Protein AF-0000000068348896 (afdb_homodimer)

Secondary structure (DSSP, 8-state):
-HHHHHHHHHHHHHHHHHHHHHHHS--BTTB-TTTHHHHTS-HHHHHHHHHHHHHHHHHHHHHHHHHHHHHH-TTGGG-HHHHHHHHHHHHHHHHHHHHHHHHHIIIII--HHHHHHHHHHHHHHHHHHHHHHHHHHHHHH-------/-HHHHHHHHHHHHHHHHHHHHHHHS--BTTB-TTTHHHHTS-HHHHHHHHHHHHHHHHHHHHHHHHHHHHHH-TTGGG-HHHHHHHHHHHHHHHHHHHHHHHHHIIIII--HHHHHHHHHHHHHHHHHHHHHHHHHHHHHH-------

pLDDT: mean 81.21, std 15.02, range [38.84, 96.81]

Solvent-accessible surface area (backbone atoms only — not comparable to full-atom values): 14990 Å² total; per-residue (Å²): 114,68,62,61,52,54,48,37,50,54,43,40,52,51,12,48,51,28,32,53,50,16,66,72,39,50,31,35,89,60,30,26,66,86,53,48,28,39,67,71,72,52,33,68,58,39,50,50,30,50,50,27,39,51,50,12,47,51,31,41,49,51,42,50,52,50,50,54,50,34,72,74,32,78,70,69,58,68,38,70,67,56,52,51,52,43,50,51,35,42,51,50,12,39,49,30,30,48,53,20,54,51,53,45,37,64,73,68,66,53,32,54,18,55,49,37,26,51,54,11,45,51,36,34,46,47,37,48,51,50,51,55,56,52,52,51,52,57,63,60,63,68,63,78,76,75,79,129,114,69,64,59,52,53,49,38,51,54,42,40,52,51,13,47,50,30,32,54,50,15,68,72,37,50,32,34,89,60,30,28,66,85,52,50,30,38,69,70,71,52,33,67,59,38,49,49,29,50,50,27,39,51,50,12,47,52,32,40,49,52,42,49,52,51,52,55,48,36,73,74,32,80,71,70,57,69,37,67,66,54,52,51,51,43,48,51,35,41,50,50,13,37,50,29,31,48,53,19,52,51,52,44,36,65,75,67,66,54,31,56,17,55,49,37,27,52,53,12,43,51,37,35,46,47,36,48,51,51,52,56,55,52,51,51,53,55,61,59,62,66,62,78,76,76,77,130

Radius of gyration: 21.37 Å; Cα contacts (8 Å, |Δi|>4): 340; chains: 2; bounding box: 44×76×52 Å

Structure (mmCIF, N/CA/C/O backbone):
data_AF-0000000068348896-model_v1
#
loop_
_entity.id
_entity.type
_entity.pdbx_description
1 polymer 'Neutral sphingomyelinase'
#
loop_
_atom_site.group_PDB
_atom_site.id
_atom_site.type_symbol
_atom_site.label_atom_id
_atom_site.label_alt_id
_atom_site.label_comp_id
_atom_site.label_asym_id
_atom_site.label_entity_id
_atom_site.label_seq_id
_atom_site.pdbx_PDB_ins_code
_atom_site.Cartn_x
_atom_site.Cartn_y
_atom_site.Cartn_z
_atom_site.occupancy
_atom_site.B_iso_or_equiv
_atom_site.auth_seq_id
_atom_site.auth_comp_id
_atom_site.auth_asym_id
_atom_site.auth_atom_id
_atom_site.pdbx_PDB_model_num
ATOM 1 N N . MET A 1 1 ? -5.41 20.531 8.211 1 52.84 1 MET A N 1
ATOM 2 C CA . MET A 1 1 ? -6.199 19.422 8.75 1 52.84 1 MET A CA 1
ATOM 3 C C . MET A 1 1 ? -7.23 18.938 7.73 1 52.84 1 MET A C 1
ATOM 5 O O . MET A 1 1 ? -7.371 17.734 7.504 1 52.84 1 MET A O 1
ATOM 9 N N . ILE A 1 2 ? -7.746 19.797 6.98 1 55.12 2 ILE A N 1
ATOM 10 C CA . ILE A 1 2 ? -8.773 19.484 5.992 1 55.12 2 ILE A CA 1
ATOM 11 C C . ILE A 1 2 ? -8.156 18.719 4.828 1 55.12 2 ILE A C 1
ATOM 13 O O . ILE A 1 2 ? -8.766 17.781 4.293 1 55.12 2 ILE A O 1
ATOM 17 N N . GLU A 1 3 ? -6.809 18.969 4.684 1 63.16 3 GLU A N 1
ATOM 18 C CA . GLU A 1 3 ? -6.172 18.375 3.512 1 63.16 3 GLU A CA 1
ATOM 19 C C . GLU A 1 3 ? -5.879 16.891 3.73 1 63.16 3 GLU A C 1
ATOM 21 O O . GLU A 1 3 ? -6.051 16.078 2.818 1 63.16 3 GLU A O 1
ATOM 26 N N . VAL A 1 4 ? -5.711 16.562 4.949 1 66.12 4 VAL A N 1
ATOM 27 C CA . VAL A 1 4 ? -5.402 15.172 5.254 1 66.12 4 VAL A CA 1
ATOM 28 C C . VAL A 1 4 ? -6.68 14.336 5.191 1 66.12 4 VAL A C 1
ATOM 30 O O . VAL A 1 4 ? -6.656 13.188 4.746 1 66.12 4 VAL A O 1
ATOM 33 N N . ARG A 1 5 ? -7.77 15.016 5.453 1 69.69 5 ARG A N 1
ATOM 34 C CA . ARG A 1 5 ? -9.047 14.312 5.422 1 69.69 5 ARG A CA 1
ATOM 35 C C . ARG A 1 5 ? -9.484 14.047 3.984 1 69.69 5 ARG A C 1
ATOM 37 O O . ARG A 1 5 ? -9.977 12.961 3.672 1 69.69 5 ARG A O 1
ATOM 44 N N . ARG A 1 6 ? -9.273 15 3.221 1 77.69 6 ARG A N 1
ATOM 45 C CA . ARG A 1 6 ? -9.633 14.844 1.814 1 77.69 6 ARG A CA 1
ATOM 46 C C . ARG A 1 6 ? -8.766 13.789 1.145 1 77.69 6 ARG A C 1
ATOM 48 O O . ARG A 1 6 ? -9.258 12.984 0.35 1 77.69 6 ARG A O 1
ATOM 55 N N . LEU A 1 7 ? -7.559 13.789 1.544 1 77.31 7 LEU A N 1
ATOM 56 C CA . LEU A 1 7 ? -6.633 12.797 1.003 1 77.31 7 LEU A CA 1
ATOM 57 C C . LEU A 1 7 ? -7.016 11.391 1.456 1 77.31 7 LEU A C 1
ATOM 59 O O . LEU A 1 7 ? -6.977 10.445 0.664 1 77.31 7 LEU A O 1
ATOM 63 N N . GLY A 1 8 ? -7.441 11.328 2.668 1 83.62 8 GLY A N 1
ATOM 64 C CA . GLY A 1 8 ? -7.863 10.039 3.195 1 83.62 8 GLY A CA 1
ATOM 65 C C . GLY A 1 8 ? -9.078 9.469 2.49 1 83.62 8 GLY A C 1
ATOM 66 O O . GLY A 1 8 ? -9.156 8.266 2.238 1 83.62 8 GLY A O 1
ATOM 67 N N . THR A 1 9 ? -9.906 10.375 2.121 1 86.44 9 THR A N 1
ATOM 68 C CA . THR A 1 9 ? -11.133 9.945 1.453 1 86.44 9 THR A CA 1
ATOM 69 C C . THR A 1 9 ? -10.836 9.453 0.039 1 86.44 9 THR A C 1
ATOM 71 O O . THR A 1 9 ? -11.383 8.445 -0.403 1 86.44 9 THR A O 1
ATOM 74 N N . VAL A 1 10 ? -9.984 10.117 -0.631 1 87 10 VAL A N 1
ATOM 75 C CA . VAL A 1 10 ? -9.609 9.727 -1.986 1 87 10 VAL A CA 1
ATOM 76 C C . VAL A 1 10 ? -8.891 8.383 -1.956 1 87 10 VAL A C 1
ATOM 78 O O . VAL A 1 10 ? -9.18 7.496 -2.76 1 87 10 VAL A O 1
ATOM 81 N N . LEU A 1 11 ? -7.988 8.234 -1.022 1 89.62 11 LEU A N 1
ATOM 82 C CA . LEU A 1 11 ? -7.23 6.996 -0.899 1 89.62 11 LEU A CA 1
ATOM 83 C C . LEU A 1 11 ? -8.148 5.832 -0.547 1 89.62 11 LEU A C 1
ATOM 85 O O . LEU A 1 11 ? -7.957 4.715 -1.031 1 89.62 11 LEU A O 1
ATOM 89 N N . LEU A 1 12 ? -9.117 6.152 0.251 1 92.56 12 LEU A N 1
ATOM 90 C CA . LEU A 1 12 ? -10.078 5.121 0.625 1 92.56 12 LEU A CA 1
ATOM 91 C C . LEU A 1 12 ? -10.891 4.68 -0.583 1 92.56 12 LEU A C 1
ATOM 93 O O . LEU A 1 12 ? -11.141 3.484 -0.769 1 92.56 12 LEU A O 1
ATOM 97 N N . GLY A 1 13 ? -11.328 5.648 -1.335 1 93.19 13 GLY A N 1
ATOM 98 C CA . GLY A 1 13 ? -12.039 5.312 -2.557 1 93.19 13 GLY A CA 1
ATOM 99 C C . GLY A 1 13 ? -11.234 4.445 -3.502 1 93.19 13 GLY A C 1
ATOM 100 O O . GLY A 1 13 ? -11.766 3.498 -4.09 1 93.19 13 GLY A O 1
ATOM 101 N N . ILE A 1 14 ? -9.961 4.719 -3.645 1 91.88 14 ILE A N 1
ATOM 102 C CA . ILE A 1 14 ? -9.062 3.938 -4.496 1 91.88 14 ILE A CA 1
ATOM 103 C C . ILE A 1 14 ? -8.906 2.531 -3.92 1 91.88 14 ILE A C 1
ATOM 105 O O . ILE A 1 14 ? -8.922 1.546 -4.66 1 91.88 14 ILE A O 1
ATOM 109 N N . ALA A 1 15 ? -8.773 2.434 -2.623 1 94.31 15 ALA A N 1
ATOM 110 C CA . ALA A 1 15 ? -8.648 1.137 -1.965 1 94.31 15 ALA A CA 1
ATOM 111 C C . ALA A 1 15 ? -9.859 0.254 -2.254 1 94.31 15 ALA A C 1
ATOM 113 O O . ALA A 1 15 ? -9.711 -0.904 -2.65 1 94.31 15 ALA A O 1
ATOM 114 N N . ILE A 1 16 ? -11.031 0.84 -2.076 1 95.19 16 ILE A N 1
ATOM 115 C CA . ILE A 1 16 ? -12.266 0.103 -2.309 1 95.19 16 ILE A CA 1
ATOM 116 C C . ILE A 1 16 ? -12.352 -0.318 -3.773 1 95.19 16 ILE A C 1
ATOM 118 O O . ILE A 1 16 ? -12.734 -1.45 -4.082 1 95.19 16 ILE A O 1
ATOM 122 N N . GLY A 1 17 ? -12.016 0.597 -4.625 1 94.31 17 GLY A N 1
ATOM 123 C CA . GLY A 1 17 ? -12.031 0.288 -6.047 1 94.31 17 GLY A CA 1
ATOM 124 C C . GLY A 1 17 ? -11.117 -0.858 -6.418 1 94.31 17 GLY A C 1
ATOM 125 O O . GLY A 1 17 ? -11.5 -1.75 -7.18 1 94.31 17 GLY A O 1
ATOM 126 N N . PHE A 1 18 ? -9.945 -0.895 -5.926 1 94.69 18 PHE A N 1
ATOM 127 C CA . PHE A 1 18 ? -8.969 -1.937 -6.23 1 94.69 18 PHE A CA 1
ATOM 128 C C . PHE A 1 18 ? -9.43 -3.283 -5.688 1 94.69 18 PHE A C 1
ATOM 130 O O . PHE A 1 18 ? -9.383 -4.293 -6.395 1 94.69 18 PHE A O 1
ATOM 137 N N . VAL A 1 19 ? -9.922 -3.318 -4.457 1 94.62 19 VAL A N 1
ATOM 138 C CA . VAL A 1 19 ? -10.328 -4.578 -3.846 1 94.62 19 VAL A CA 1
ATOM 139 C C . VAL A 1 19 ? -11.57 -5.117 -4.551 1 94.62 19 VAL A C 1
ATOM 141 O O . VAL A 1 19 ? -11.656 -6.312 -4.84 1 94.62 19 VAL A O 1
ATOM 144 N N . ALA A 1 20 ? -12.508 -4.23 -4.816 1 93.31 20 ALA A N 1
ATOM 145 C CA . ALA A 1 20 ? -13.711 -4.648 -5.527 1 93.31 20 ALA A CA 1
ATOM 146 C C . ALA A 1 20 ? -13.367 -5.188 -6.914 1 93.31 20 ALA A C 1
ATOM 148 O O . ALA A 1 20 ? -13.93 -6.195 -7.352 1 93.31 20 ALA A O 1
ATOM 149 N N . PHE A 1 21 ? -12.461 -4.508 -7.559 1 91.94 21 PHE A N 1
ATOM 150 C CA . PHE A 1 21 ? -12.016 -4.953 -8.875 1 91.94 21 PHE A CA 1
ATOM 151 C C . PHE A 1 21 ? -11.328 -6.309 -8.781 1 91.94 21 PHE A C 1
ATOM 153 O O . PHE A 1 21 ? -11.562 -7.188 -9.609 1 91.94 21 PHE A O 1
ATOM 160 N N . GLY A 1 22 ? -10.516 -6.516 -7.777 1 91.75 22 GLY A N 1
ATOM 161 C CA . GLY A 1 22 ? -9.828 -7.785 -7.594 1 91.75 22 GLY A CA 1
ATOM 162 C C . GLY A 1 22 ? -10.781 -8.938 -7.316 1 91.75 22 GLY A C 1
ATOM 163 O O . GLY A 1 22 ? -10.633 -10.016 -7.895 1 91.75 22 GLY A O 1
ATOM 164 N N . VAL A 1 23 ? -11.711 -8.664 -6.508 1 90.31 23 VAL A N 1
ATOM 165 C CA . VAL A 1 23 ? -12.656 -9.711 -6.129 1 90.31 23 VAL A CA 1
ATOM 166 C C . VAL A 1 23 ? -13.562 -10.047 -7.312 1 90.31 23 VAL A C 1
ATOM 168 O O . VAL A 1 23 ? -13.969 -11.195 -7.488 1 90.31 23 VAL A O 1
ATOM 171 N N . ALA A 1 24 ? -13.805 -9.086 -8.125 1 89.12 24 ALA A N 1
ATOM 172 C CA . ALA A 1 24 ? -14.727 -9.273 -9.25 1 89.12 24 ALA A CA 1
ATOM 173 C C . ALA A 1 24 ? -14.023 -9.969 -10.414 1 89.12 24 ALA A C 1
ATOM 175 O O . ALA A 1 24 ? -14.68 -10.609 -11.242 1 89.12 24 ALA A O 1
ATOM 176 N N . THR A 1 25 ? -12.742 -9.828 -10.469 1 86.44 25 THR A N 1
ATOM 177 C CA . THR A 1 25 ? -12.023 -10.406 -11.594 1 86.44 25 THR A CA 1
ATOM 178 C C . THR A 1 25 ? -11.555 -11.82 -11.258 1 86.44 25 THR A C 1
ATOM 180 O O . THR A 1 25 ? -11.547 -12.227 -10.094 1 86.44 25 THR A O 1
ATOM 183 N N . SER A 1 26 ? -11.227 -12.641 -12.367 1 79.62 26 SER A N 1
ATOM 184 C CA . SER A 1 26 ? -10.945 -14.062 -12.219 1 79.62 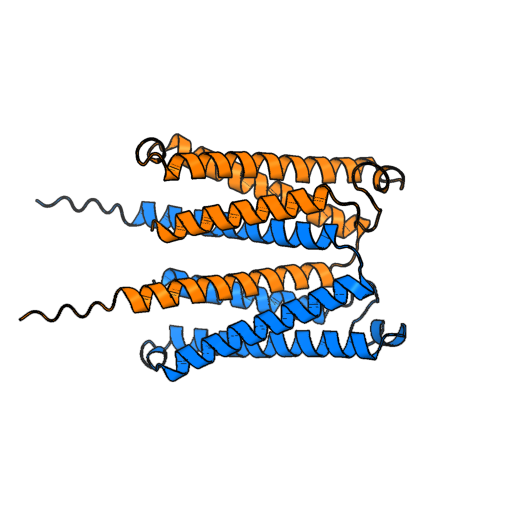26 SER A CA 1
ATOM 185 C C . SER A 1 26 ? -9.461 -14.352 -12.398 1 79.62 26 SER A C 1
ATOM 187 O O . SER A 1 26 ? -9.07 -15.484 -12.688 1 79.62 26 SER A O 1
ATOM 189 N N . TYR A 1 27 ? -8.641 -13.398 -12.18 1 85.38 27 TYR A N 1
ATOM 190 C CA . TYR A 1 27 ? -7.223 -13.633 -12.398 1 85.38 27 TYR A CA 1
ATOM 191 C C . TYR A 1 27 ? -6.52 -13.984 -11.094 1 85.38 27 TYR A C 1
ATOM 193 O O . TYR A 1 27 ? -5.504 -13.383 -10.742 1 85.38 27 TYR A O 1
ATOM 201 N N . TRP A 1 28 ? -7.266 -14.93 -10.438 1 83.5 28 TRP A N 1
ATOM 202 C CA . TRP A 1 28 ? -6.656 -15.547 -9.266 1 83.5 28 TRP A CA 1
ATOM 203 C C . TRP A 1 28 ? -5.969 -16.859 -9.633 1 83.5 28 TRP A C 1
ATOM 205 O O . TRP A 1 28 ? -6.148 -17.375 -10.742 1 83.5 28 TRP A O 1
ATOM 215 N N . ARG A 1 29 ? -5.07 -17.312 -8.805 1 81.25 29 ARG A N 1
ATOM 216 C CA . ARG A 1 29 ? -4.371 -18.562 -9.086 1 81.25 29 ARG A CA 1
ATOM 217 C C . ARG A 1 29 ? -5.352 -19.703 -9.305 1 81.25 29 ARG A C 1
ATOM 219 O O . ARG A 1 29 ? -5.133 -20.578 -10.164 1 81.25 29 ARG A O 1
ATOM 226 N N . CYS A 1 30 ? -6.324 -19.734 -8.523 1 75.75 30 CYS A N 1
ATOM 227 C CA . CYS A 1 30 ? -7.297 -20.828 -8.602 1 75.75 30 CYS A CA 1
ATOM 228 C C . CYS A 1 30 ? -8.438 -20.469 -9.547 1 75.75 30 CYS A C 1
ATOM 230 O O . CYS A 1 30 ? -9.375 -21.25 -9.719 1 75.75 30 CYS A O 1
ATOM 232 N N . GLY A 1 31 ? -8.289 -19.297 -10.25 1 78.19 31 GLY A N 1
ATOM 233 C CA . GLY A 1 31 ? -9.359 -18.828 -11.133 1 78.19 31 GLY A CA 1
ATOM 234 C C . GLY A 1 31 ? -10.273 -17.812 -10.477 1 78.19 31 GLY A C 1
ATOM 235 O O . GLY A 1 31 ? -9.805 -16.875 -9.82 1 78.19 31 GLY A O 1
ATOM 236 N N . ASN A 1 32 ? -11.57 -18.062 -10.727 1 79.38 32 ASN A N 1
ATOM 237 C CA . ASN A 1 32 ? -12.555 -17.156 -10.141 1 79.38 32 ASN A CA 1
ATOM 238 C C . ASN A 1 32 ? -12.883 -17.547 -8.703 1 79.38 32 ASN A C 1
ATOM 240 O O . ASN A 1 32 ? -13.164 -18.703 -8.414 1 79.38 32 ASN A O 1
ATOM 244 N N . LEU A 1 33 ? -12.828 -16.609 -7.77 1 82.12 33 LEU A N 1
ATOM 245 C CA . LEU A 1 33 ? -13.047 -16.859 -6.352 1 82.12 33 LEU A CA 1
ATOM 246 C C . LEU A 1 33 ? -14.484 -17.312 -6.098 1 82.12 33 LEU A C 1
ATOM 248 O O . LEU A 1 33 ? -14.758 -18.016 -5.113 1 82.12 33 LEU A O 1
ATOM 252 N N . PHE A 1 34 ? -15.328 -17 -7.012 1 82.25 34 PHE A N 1
ATOM 253 C CA . PHE A 1 34 ? -16.75 -17.297 -6.824 1 82.25 34 PHE A CA 1
ATOM 254 C C . PHE A 1 34 ? -17.078 -18.703 -7.301 1 82.25 34 PHE A C 1
ATOM 256 O O . PHE A 1 34 ? -18 -19.344 -6.766 1 82.25 34 PHE A O 1
ATOM 263 N N . GLU A 1 35 ? -16.328 -19.188 -8.305 1 78 35 GLU A N 1
ATOM 264 C CA . GLU A 1 35 ? -16.734 -20.469 -8.875 1 78 35 GLU A CA 1
ATOM 265 C C . GLU A 1 35 ? -15.547 -21.422 -8.992 1 78 35 GLU A C 1
ATOM 267 O O . GLU A 1 35 ? -15.508 -22.453 -8.305 1 78 35 GLU A O 1
ATOM 272 N N . SER A 1 36 ? -14.539 -21.031 -9.68 1 74.62 36 SER A N 1
ATOM 273 C CA . SER A 1 36 ? -13.453 -21.938 -10.055 1 74.62 36 SER A CA 1
ATOM 274 C C . SER A 1 36 ? -12.609 -22.328 -8.844 1 74.62 36 SER A C 1
ATOM 276 O O . SER A 1 36 ? -12.219 -23.484 -8.711 1 74.62 36 SER A O 1
ATOM 278 N N . CYS A 1 37 ? -12.445 -21.453 -7.973 1 76.44 37 CYS A N 1
ATOM 279 C CA . CYS A 1 37 ? -11.602 -21.734 -6.82 1 76.44 37 CYS A CA 1
ATOM 280 C C . CYS A 1 37 ? -12.336 -22.625 -5.82 1 76.44 37 CYS A C 1
ATOM 282 O O . CYS A 1 37 ? -11.703 -23.375 -5.066 1 76.44 37 CYS A O 1
ATOM 284 N N . GLN A 1 38 ? -13.625 -22.594 -5.863 1 71.5 38 GLN A N 1
ATOM 285 C CA . GLN A 1 38 ? -14.422 -23.375 -4.926 1 71.5 38 GLN A CA 1
ATOM 286 C C . GLN A 1 38 ? -14.43 -24.844 -5.32 1 71.5 38 GLN A C 1
ATOM 288 O O . GLN A 1 38 ? -14.609 -25.719 -4.473 1 71.5 38 GLN A O 1
ATOM 293 N N . ARG A 1 39 ? -14.102 -25.062 -6.523 1 72.69 39 ARG A N 1
ATOM 294 C CA . ARG A 1 39 ? -14.164 -26.438 -7.027 1 72.69 39 ARG A CA 1
ATOM 295 C C . ARG A 1 39 ? -12.859 -27.172 -6.734 1 72.69 39 ARG A C 1
ATOM 297 O O . ARG A 1 39 ? -12.844 -28.406 -6.711 1 72.69 39 ARG A O 1
ATOM 304 N N . HIS A 1 40 ? -11.828 -26.391 -6.414 1 63.97 40 HIS A N 1
ATOM 305 C CA . HIS A 1 40 ? -10.523 -27.016 -6.27 1 63.97 40 HIS A CA 1
ATOM 306 C C . HIS A 1 40 ? -10.312 -27.531 -4.848 1 63.97 40 HIS A C 1
ATOM 308 O O . HIS A 1 40 ? -9.18 -27.812 -4.449 1 63.97 40 HIS A O 1
ATOM 314 N N . GLY A 1 41 ? -11.406 -27.906 -4.078 1 66.62 41 GLY A N 1
ATOM 315 C CA . GLY A 1 41 ? -11.281 -28.703 -2.873 1 66.62 41 GLY A CA 1
ATOM 316 C C . GLY A 1 41 ? -11.414 -27.891 -1.599 1 66.62 41 GLY A C 1
ATOM 317 O O . GLY A 1 41 ? -11.867 -28.406 -0.573 1 66.62 41 GLY A O 1
ATOM 318 N N . GLN A 1 42 ? -10.719 -26.781 -1.591 1 81.56 42 GLN A N 1
ATOM 319 C CA . GLN A 1 42 ? -10.812 -26.031 -0.337 1 81.56 42 GLN A CA 1
ATOM 320 C C . GLN A 1 42 ? -11.883 -24.953 -0.42 1 81.56 42 GLN A C 1
ATOM 322 O O . GLN A 1 42 ? -11.594 -23.766 -0.179 1 81.56 42 GLN A O 1
ATOM 327 N N . ARG A 1 43 ? -13.156 -25.516 -0.526 1 85.5 43 ARG A N 1
ATOM 328 C CA . ARG A 1 43 ? -14.297 -24.641 -0.764 1 85.5 43 ARG A CA 1
ATOM 329 C C . ARG A 1 43 ? -14.578 -23.766 0.452 1 85.5 43 ARG A C 1
ATOM 331 O O . ARG A 1 43 ? -14.859 -22.578 0.313 1 85.5 43 ARG A O 1
ATOM 338 N N . ASP A 1 44 ? -14.422 -24.391 1.636 1 85.12 44 ASP A N 1
ATOM 339 C CA . ASP A 1 44 ? -14.734 -23.656 2.854 1 85.12 44 ASP A CA 1
ATOM 340 C C . ASP A 1 44 ? -13.758 -22.5 3.057 1 85.12 44 ASP A C 1
ATOM 342 O O . ASP A 1 44 ? -14.156 -21.406 3.475 1 85.12 44 ASP A O 1
ATOM 346 N N . LEU A 1 45 ? -12.57 -22.734 2.727 1 87.75 45 LEU A N 1
ATOM 347 C CA . LEU A 1 45 ? -11.555 -21.703 2.9 1 87.75 45 LEU A CA 1
ATOM 348 C C . LEU A 1 45 ? -11.758 -20.578 1.898 1 87.75 45 LEU A C 1
ATOM 350 O O . LEU A 1 45 ? -11.594 -19.391 2.242 1 87.75 45 LEU A O 1
ATOM 354 N N . VAL A 1 46 ? -12.148 -20.969 0.709 1 88.88 46 VAL A N 1
ATOM 355 C CA . VAL A 1 46 ? -12.352 -19.969 -0.333 1 88.88 46 VAL A CA 1
ATOM 356 C C . VAL A 1 46 ? -13.578 -19.125 -0.002 1 88.88 46 VAL A C 1
ATOM 358 O O . VAL A 1 46 ? -13.562 -17.906 -0.182 1 88.88 46 VAL A O 1
ATOM 361 N N . ILE A 1 47 ? -14.539 -19.781 0.563 1 89.94 47 ILE A N 1
ATOM 362 C CA . ILE A 1 47 ? -15.75 -19.062 0.935 1 89.94 47 ILE A CA 1
ATOM 363 C C . ILE A 1 47 ? -15.453 -18.125 2.094 1 89.94 47 ILE A C 1
ATOM 365 O O . ILE A 1 47 ? -15.977 -17 2.139 1 89.94 47 ILE A O 1
ATOM 369 N N . ALA A 1 48 ? -14.656 -18.578 2.986 1 91.12 48 ALA A N 1
ATOM 370 C CA . ALA A 1 48 ? -14.273 -17.734 4.113 1 91.12 48 ALA A CA 1
ATOM 371 C C . ALA A 1 48 ? -13.492 -16.516 3.643 1 91.12 48 ALA A C 1
ATOM 373 O O . ALA A 1 48 ? -13.727 -15.391 4.113 1 91.12 48 ALA A O 1
ATOM 374 N N . VAL A 1 49 ? -12.602 -16.734 2.723 1 92 49 VAL A N 1
ATOM 375 C CA . VAL A 1 49 ? -11.789 -15.641 2.186 1 92 49 VAL A CA 1
ATOM 376 C C . VAL A 1 49 ? -12.688 -14.641 1.46 1 92 49 VAL A C 1
ATOM 378 O O . VAL A 1 49 ? -12.547 -13.43 1.646 1 92 49 VAL A O 1
ATOM 381 N N . LEU A 1 50 ? -13.586 -15.148 0.725 1 91.94 50 LEU A N 1
ATOM 382 C CA . LEU A 1 50 ? -14.5 -14.289 -0.023 1 91.94 50 LEU A CA 1
ATOM 383 C C . LEU A 1 50 ? -15.391 -13.492 0.921 1 91.94 50 LEU A C 1
ATOM 385 O O . LEU A 1 50 ? -15.609 -12.297 0.712 1 91.94 50 LEU A O 1
ATOM 389 N N . ALA A 1 51 ? -15.867 -14.148 1.904 1 93.62 51 ALA A N 1
ATOM 390 C CA . ALA A 1 51 ? -16.719 -13.484 2.887 1 93.62 51 ALA A CA 1
ATOM 391 C C . ALA A 1 51 ? -15.969 -12.375 3.609 1 93.62 51 ALA A C 1
ATOM 393 O O . ALA A 1 51 ? -16.516 -11.305 3.857 1 93.62 51 ALA A O 1
ATOM 394 N N . LEU A 1 52 ? -14.773 -12.602 3.959 1 95.81 52 LEU A N 1
ATOM 395 C CA . LEU A 1 52 ? -13.945 -11.625 4.656 1 95.81 52 LEU A CA 1
ATOM 396 C C . LEU A 1 52 ? -13.656 -10.422 3.764 1 95.81 52 LEU A C 1
ATOM 398 O O . LEU A 1 52 ? -13.781 -9.273 4.203 1 95.81 52 LEU A O 1
ATOM 402 N N . LEU A 1 53 ? -13.344 -10.695 2.486 1 95.56 53 LEU A N 1
ATOM 403 C CA . LEU A 1 53 ? -13.055 -9.617 1.546 1 95.56 53 LEU A CA 1
ATOM 404 C C . LEU A 1 53 ? -14.305 -8.781 1.283 1 95.56 53 LEU A C 1
ATOM 406 O O . LEU A 1 53 ? -14.234 -7.547 1.264 1 95.56 53 LEU A O 1
ATOM 410 N N . LEU A 1 54 ? -15.422 -9.43 1.172 1 95.5 54 LEU A N 1
ATOM 411 C CA . LEU A 1 54 ? -16.672 -8.719 0.922 1 95.5 54 LEU A CA 1
ATOM 412 C C . LEU A 1 54 ? -17.094 -7.91 2.146 1 95.5 54 LEU A C 1
ATOM 414 O O . LEU A 1 54 ? -17.516 -6.762 2.021 1 95.5 54 LEU A O 1
ATOM 418 N N . ALA A 1 55 ? -16.922 -8.578 3.256 1 95.38 55 ALA A N 1
ATOM 419 C CA . ALA A 1 55 ? -17.219 -7.867 4.496 1 95.38 55 ALA A CA 1
ATOM 420 C C . ALA A 1 55 ? -16.344 -6.629 4.645 1 95.38 55 ALA A C 1
ATOM 422 O O . ALA A 1 55 ? -16.812 -5.57 5.066 1 95.38 55 ALA A O 1
ATOM 423 N N . GLY A 1 56 ? -15.086 -6.758 4.301 1 96.81 56 GLY A N 1
ATOM 424 C CA . GLY A 1 56 ? -14.18 -5.617 4.359 1 96.81 56 GLY A CA 1
ATOM 425 C C . GLY A 1 56 ? -14.578 -4.496 3.416 1 96.81 56 GLY A C 1
ATOM 426 O O . GLY A 1 56 ? -14.594 -3.326 3.807 1 96.81 56 GLY A O 1
ATOM 427 N N . VAL A 1 57 ? -14.953 -4.824 2.213 1 96 57 VAL A N 1
ATOM 428 C CA . VAL A 1 57 ? -15.336 -3.84 1.208 1 96 57 VAL A CA 1
ATOM 429 C C . VAL A 1 57 ? -16.609 -3.115 1.653 1 96 57 VAL A C 1
ATOM 431 O O . VAL A 1 57 ? -16.719 -1.896 1.508 1 96 57 VAL A O 1
ATOM 434 N N . VAL A 1 58 ? -17.5 -3.834 2.197 1 95.62 58 VAL A N 1
ATOM 435 C CA . VAL A 1 58 ? -18.75 -3.244 2.654 1 95.62 58 VAL A CA 1
ATOM 436 C C . VAL A 1 58 ? -18.484 -2.268 3.797 1 95.62 58 VAL A C 1
ATOM 438 O O . VAL A 1 58 ? -18.984 -1.143 3.793 1 95.62 58 VAL A O 1
ATOM 441 N N . CYS A 1 59 ? -17.672 -2.684 4.762 1 96.5 59 CYS A N 1
ATOM 442 C CA . CYS A 1 59 ? -17.328 -1.816 5.883 1 96.5 59 CYS A CA 1
ATOM 443 C C . CYS A 1 59 ? -16.641 -0.549 5.398 1 96.5 59 CYS A C 1
ATOM 445 O O . CYS A 1 59 ? -17 0.556 5.812 1 96.5 59 CYS A O 1
ATOM 447 N N . LEU A 1 60 ? -15.727 -0.669 4.52 1 96.19 60 LEU A N 1
ATOM 448 C CA . LEU A 1 60 ? -14.992 0.48 4.004 1 96.19 60 LEU A CA 1
ATOM 449 C C . LEU A 1 60 ? -15.898 1.374 3.166 1 96.19 60 LEU A C 1
ATOM 451 O O . LEU A 1 60 ? -15.734 2.596 3.154 1 96.19 60 LEU A O 1
ATOM 455 N N . SER A 1 61 ? -16.859 0.779 2.451 1 95.5 61 SER A N 1
ATOM 456 C CA . SER A 1 61 ? -17.797 1.566 1.66 1 95.5 61 SER A CA 1
ATOM 457 C C . SER A 1 61 ? -18.672 2.436 2.551 1 95.5 61 SER A C 1
ATOM 459 O O . SER A 1 61 ? -18.969 3.582 2.209 1 95.5 61 SER A O 1
ATOM 461 N N . ILE A 1 62 ? -19.047 1.886 3.641 1 94.19 62 ILE A N 1
ATOM 462 C CA . ILE A 1 62 ? -19.844 2.654 4.586 1 94.19 62 ILE A CA 1
ATOM 463 C C . ILE A 1 62 ? -19.031 3.83 5.117 1 94.19 62 ILE A C 1
ATOM 465 O O . ILE A 1 62 ? -19.531 4.953 5.199 1 94.19 62 ILE A O 1
ATOM 469 N N . VAL A 1 63 ? -17.812 3.58 5.496 1 92.5 63 VAL A N 1
ATOM 470 C CA . VAL A 1 63 ? -16.938 4.641 5.984 1 92.5 63 VAL A CA 1
ATOM 471 C C . VAL A 1 63 ? -16.75 5.699 4.898 1 92.5 63 VAL A C 1
ATOM 473 O O . VAL A 1 63 ? -16.734 6.898 5.191 1 92.5 63 VAL A O 1
ATOM 476 N N . PHE A 1 64 ? -16.625 5.301 3.656 1 92.44 64 PHE A N 1
ATOM 477 C CA . PHE A 1 64 ? -16.469 6.215 2.531 1 92.44 64 PHE A CA 1
ATOM 478 C C . PHE A 1 64 ? -17.688 7.117 2.393 1 92.44 64 PHE A C 1
ATOM 480 O O . PHE A 1 64 ? -17.547 8.32 2.166 1 92.44 64 PHE A O 1
ATOM 487 N N . LEU A 1 65 ? -18.797 6.539 2.523 1 90.56 65 LEU A N 1
ATOM 488 C CA . LEU A 1 65 ? -20.031 7.309 2.455 1 90.56 65 LEU A CA 1
ATOM 489 C C . LEU A 1 65 ? -20.125 8.297 3.607 1 90.56 65 LEU A C 1
ATOM 491 O O . LEU A 1 65 ? -20.531 9.445 3.414 1 90.56 65 LEU A O 1
ATOM 495 N N . LEU A 1 66 ? -19.75 7.879 4.777 1 86.56 66 LEU A N 1
ATOM 496 C CA . LEU A 1 66 ? -19.75 8.758 5.945 1 86.56 66 LEU A CA 1
ATOM 497 C C . LEU A 1 66 ? -18.781 9.922 5.754 1 86.56 66 LEU A C 1
ATOM 499 O O . LEU A 1 66 ? -19.094 11.055 6.129 1 86.56 66 LEU A O 1
ATOM 503 N N . ASP A 1 67 ? -17.656 9.648 5.191 1 84.81 67 ASP A N 1
ATOM 504 C CA . ASP A 1 67 ? -16.656 10.688 4.938 1 84.81 67 ASP A CA 1
ATOM 505 C C . ASP A 1 67 ? -17.172 11.68 3.891 1 84.81 67 ASP A C 1
ATOM 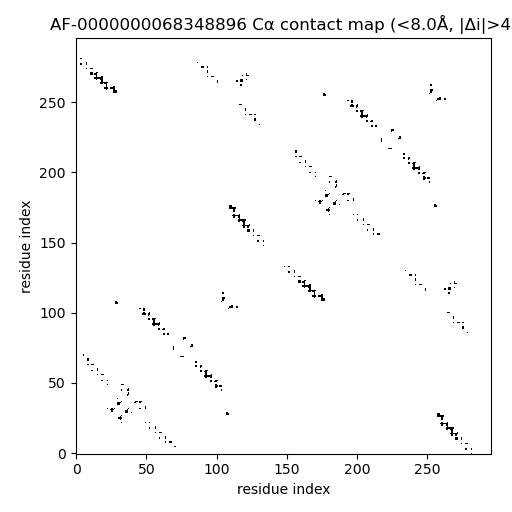507 O O . ASP A 1 67 ? -16.906 12.883 3.984 1 84.81 67 ASP A O 1
ATOM 511 N N . LEU A 1 68 ? -17.875 11.18 2.912 1 83.75 68 LEU A N 1
ATOM 512 C CA . LEU A 1 68 ? -18.422 12.055 1.886 1 83.75 68 LEU A CA 1
ATOM 513 C C . LEU A 1 68 ? -19.484 12.984 2.477 1 83.75 68 LEU A C 1
ATOM 515 O O . LEU A 1 68 ? -19.516 14.172 2.15 1 83.75 68 LEU A O 1
ATOM 519 N N . ILE A 1 69 ? -20.266 12.422 3.383 1 81.06 69 ILE A N 1
ATOM 520 C CA . ILE A 1 69 ? -21.281 13.211 4.059 1 81.06 69 ILE A CA 1
ATOM 521 C C . ILE A 1 69 ? -20.625 14.234 4.973 1 81.06 69 ILE A C 1
ATOM 523 O O . ILE A 1 69 ? -21.078 15.383 5.066 1 81.06 69 ILE A O 1
ATOM 527 N N . GLY A 1 70 ? -19.578 13.836 5.656 1 76.5 70 GLY A N 1
ATOM 528 C CA . GLY A 1 70 ? -18.875 14.75 6.539 1 76.5 70 GLY A CA 1
ATOM 529 C C . GLY A 1 70 ? -18.203 15.898 5.805 1 76.5 70 GLY A C 1
ATOM 530 O O . GLY A 1 70 ? -18.047 16.984 6.355 1 76.5 70 GLY A O 1
ATOM 531 N N . CYS A 1 71 ? -17.734 15.672 4.625 1 72.19 71 CYS A N 1
ATOM 532 C CA . CYS A 1 71 ? -17.125 16.719 3.814 1 72.19 71 CYS A CA 1
ATOM 533 C C . CYS A 1 71 ? -18.172 17.734 3.359 1 72.19 71 CYS A C 1
ATOM 535 O O . CYS A 1 71 ? -17.859 18.906 3.131 1 72.19 71 CYS A O 1
ATOM 537 N N . CYS A 1 72 ? -19.328 17.328 3.174 1 70.31 72 CYS A N 1
ATOM 538 C CA . CYS A 1 72 ? -20.406 18.188 2.697 1 70.31 72 CYS A CA 1
ATOM 539 C C . CYS A 1 72 ? -21.109 18.891 3.859 1 70.31 72 CYS A C 1
ATOM 541 O O . CYS A 1 72 ? -21.703 19.953 3.682 1 70.31 72 CYS A O 1
ATOM 543 N N . SER A 1 73 ? -21.078 18.266 5.043 1 64.88 73 SER A N 1
ATOM 544 C CA . SER A 1 73 ? -21.812 18.844 6.16 1 64.88 73 SER A CA 1
ATOM 545 C C . SER A 1 73 ? -20.906 19.078 7.363 1 64.88 73 SER A C 1
ATOM 547 O O . SER A 1 73 ? -20.359 18.125 7.926 1 64.88 73 SER A O 1
ATOM 549 N N . ASP A 1 74 ? -20.234 20.172 7.516 1 58.94 74 ASP A N 1
ATOM 550 C CA . ASP A 1 74 ? -19.391 20.516 8.648 1 58.94 74 ASP A CA 1
ATOM 551 C C . ASP A 1 74 ? -20.047 20.125 9.969 1 58.94 74 ASP A C 1
ATOM 553 O O . ASP A 1 74 ? -19.359 19.766 10.93 1 58.94 74 ASP A O 1
ATOM 557 N N . GLY A 1 75 ? -21.391 20.141 10.109 1 54.16 75 GLY A N 1
ATOM 558 C CA . GLY A 1 75 ? -22.125 20 11.352 1 54.16 75 GLY A CA 1
ATOM 559 C C . GLY A 1 75 ? -22.234 18.578 11.828 1 54.16 75 GLY A C 1
ATOM 560 O O . GLY A 1 75 ? -22.281 18.312 13.031 1 54.16 75 GLY A O 1
ATOM 561 N N . VAL A 1 76 ? -22.516 17.719 11.016 1 52.09 76 VAL A N 1
ATOM 562 C CA . VAL A 1 76 ? -22.906 16.359 11.352 1 52.09 76 VAL A CA 1
ATOM 563 C C . VAL A 1 76 ? -21.688 15.586 11.852 1 52.09 76 VAL A C 1
ATOM 565 O O . VAL A 1 76 ? -21.812 14.688 12.688 1 52.09 76 VAL A O 1
ATOM 568 N N . VAL A 1 77 ? -20.453 15.969 11.406 1 57.66 77 VAL A N 1
ATOM 569 C CA . VAL A 1 77 ? -19.234 15.188 11.633 1 57.66 77 VAL A CA 1
ATOM 570 C C . VAL A 1 77 ? -18.797 15.32 13.086 1 57.66 77 VAL A C 1
ATOM 572 O O . VAL A 1 77 ? -17.812 14.703 13.508 1 57.66 77 VAL A O 1
ATOM 575 N N . VAL A 1 78 ? -19.578 16.312 13.766 1 59.75 78 VAL A N 1
ATOM 576 C CA . VAL A 1 78 ? -19.062 16.766 15.055 1 59.75 78 VAL A CA 1
ATOM 577 C C . VAL A 1 78 ? -19.547 15.844 16.156 1 59.75 78 VAL A C 1
ATOM 579 O O . VAL A 1 78 ? -19.203 16.031 17.328 1 59.75 78 VAL A O 1
ATOM 582 N N . SER A 1 79 ? -20.344 14.766 15.742 1 68.81 79 SER A N 1
ATOM 583 C CA . SER A 1 79 ? -20.734 14.008 16.922 1 68.81 79 SER A CA 1
ATOM 584 C C . SER A 1 79 ? -19.719 12.93 17.266 1 68.81 79 SER A C 1
ATOM 586 O O . SER A 1 79 ? -19.109 12.344 16.359 1 68.81 79 SER A O 1
ATOM 588 N N . ALA A 1 80 ? -19.344 12.781 18.578 1 74.94 80 ALA A N 1
ATOM 589 C CA . ALA A 1 80 ? -18.391 11.797 19.094 1 74.94 80 ALA A CA 1
ATOM 590 C C . ALA A 1 80 ? -18.766 10.391 18.641 1 74.94 80 ALA A C 1
ATOM 592 O O . ALA A 1 80 ? -17.891 9.578 18.328 1 74.94 80 ALA A O 1
ATOM 593 N N . GLY A 1 81 ? -20.078 10.133 18.609 1 76.62 81 GLY A N 1
ATOM 594 C CA . GLY A 1 81 ? -20.531 8.82 18.172 1 76.62 81 GLY A CA 1
ATOM 595 C C . GLY A 1 81 ? -20.219 8.523 16.719 1 76.62 81 GLY A C 1
ATOM 596 O O . GLY A 1 81 ? -19.828 7.406 16.391 1 76.62 81 GLY A O 1
ATOM 597 N N . TYR A 1 82 ? -20.266 9.5 15.984 1 78.56 82 TYR A N 1
ATOM 598 C CA . TYR A 1 82 ? -19.984 9.375 14.555 1 78.56 82 TYR A CA 1
ATOM 599 C C . TYR A 1 82 ? -18.516 9.055 14.32 1 78.56 82 TYR A C 1
ATOM 601 O O . TYR A 1 82 ? -18.172 8.156 13.547 1 78.56 82 TYR A O 1
ATOM 609 N N . LEU A 1 83 ? -17.609 9.656 15.055 1 78 83 LEU A N 1
ATOM 610 C CA . LEU A 1 83 ? -16.172 9.461 14.891 1 78 83 LEU A CA 1
ATOM 611 C C . LEU A 1 83 ? -15.75 8.078 15.375 1 78 83 LEU A C 1
ATOM 613 O O . LEU A 1 83 ? -14.914 7.426 14.75 1 78 83 LEU A O 1
ATOM 617 N N . THR A 1 84 ? -16.422 7.688 16.484 1 83.94 84 THR A N 1
ATOM 618 C CA . THR A 1 84 ? -16.094 6.371 17.016 1 83.94 84 THR A CA 1
ATOM 619 C C . THR A 1 84 ? -16.547 5.266 16.062 1 83.94 84 THR A C 1
ATOM 621 O O . THR A 1 84 ? -15.82 4.301 15.836 1 83.94 84 THR A O 1
ATOM 624 N N . ALA A 1 85 ? -17.734 5.445 15.57 1 86.38 85 ALA A N 1
ATOM 625 C CA . ALA A 1 85 ? -18.266 4.453 14.633 1 86.38 85 ALA A CA 1
ATOM 626 C C . ALA A 1 85 ? -17.406 4.387 13.367 1 86.38 85 ALA A C 1
ATOM 628 O O . ALA A 1 85 ? -17.156 3.303 12.844 1 86.38 85 ALA A O 1
ATOM 629 N N . ARG A 1 86 ? -16.984 5.453 12.938 1 88.31 86 ARG A N 1
ATOM 630 C CA . ARG A 1 86 ? -16.141 5.52 11.742 1 88.31 86 ARG A CA 1
ATOM 631 C C . ARG A 1 86 ? -14.812 4.805 11.977 1 88.31 86 ARG A C 1
ATOM 633 O O . ARG A 1 86 ? -14.352 4.059 11.109 1 88.31 86 ARG A O 1
ATOM 640 N N . PHE A 1 87 ? -14.305 4.926 13.172 1 88.12 87 PHE A N 1
ATOM 641 C CA . PHE A 1 87 ? -13.023 4.309 13.5 1 88.12 87 PHE A CA 1
ATOM 642 C C . PHE A 1 87 ? -13.164 2.795 13.609 1 88.12 87 PHE A C 1
ATOM 644 O O . PHE A 1 87 ? -12.328 2.047 13.086 1 88.12 87 PHE A O 1
ATOM 651 N N . ILE A 1 88 ? -14.18 2.424 14.172 1 91.69 88 ILE A N 1
ATOM 652 C CA . ILE A 1 88 ? -14.391 0.995 14.375 1 91.69 88 ILE A CA 1
ATOM 653 C C . ILE A 1 88 ? -14.609 0.313 13.023 1 91.69 88 ILE A C 1
ATOM 655 O O . ILE A 1 88 ? -14.023 -0.737 12.75 1 91.69 88 ILE A O 1
ATOM 659 N N . LEU A 1 89 ? -15.383 0.906 12.219 1 94.38 89 LEU A N 1
ATOM 660 C CA . LEU A 1 89 ? -15.68 0.32 10.914 1 94.38 89 LEU A CA 1
ATOM 661 C C . LEU A 1 89 ? -14.445 0.314 10.023 1 94.38 89 LEU A C 1
ATOM 663 O O . LEU A 1 89 ? -14.219 -0.647 9.289 1 94.38 89 LEU A O 1
ATOM 667 N N . LEU A 1 90 ? -13.68 1.319 10.133 1 93.94 90 LEU A N 1
ATOM 668 C CA . LEU A 1 90 ? -12.469 1.417 9.328 1 93.94 90 LEU A CA 1
ATOM 669 C C . LEU A 1 90 ? -11.469 0.331 9.711 1 93.94 90 LEU A C 1
ATOM 671 O O . LEU A 1 90 ? -10.938 -0.368 8.844 1 93.94 90 LEU A O 1
ATOM 675 N N . TYR A 1 91 ? -11.281 0.111 10.984 1 95.06 91 TYR A N 1
ATOM 676 C CA . TYR A 1 91 ? -10.312 -0.874 11.453 1 95.06 91 TYR A CA 1
ATOM 677 C C . TYR A 1 91 ? -10.836 -2.291 11.25 1 95.06 91 TYR A C 1
ATOM 679 O O . TYR A 1 91 ? -10.086 -3.191 10.875 1 95.06 91 TYR A O 1
ATOM 687 N N . LEU A 1 92 ? -12.109 -2.389 11.484 1 95.38 92 LEU A N 1
ATOM 688 C CA . LEU A 1 92 ? -12.711 -3.699 11.258 1 95.38 92 LEU A CA 1
ATOM 689 C C . LEU A 1 92 ? -12.617 -4.094 9.789 1 95.38 92 LEU A C 1
ATOM 691 O O . LEU A 1 92 ? -12.211 -5.215 9.469 1 95.38 92 LEU A O 1
ATOM 695 N N . GLY A 1 93 ? -12.984 -3.166 8.938 1 96.5 93 GLY A N 1
ATOM 696 C CA . GLY A 1 93 ? -12.898 -3.445 7.512 1 96.5 93 GLY A CA 1
ATOM 697 C C . GLY A 1 93 ? -11.492 -3.758 7.043 1 96.5 93 GLY A C 1
ATOM 698 O O . GLY A 1 93 ? -11.289 -4.691 6.266 1 96.5 93 GLY A O 1
ATOM 699 N N . THR A 1 94 ? -10.539 -3.041 7.539 1 95.88 94 THR A N 1
ATOM 700 C CA . THR A 1 94 ? -9.148 -3.227 7.148 1 95.88 94 THR A CA 1
ATOM 701 C C . THR A 1 94 ? -8.625 -4.574 7.641 1 95.88 94 THR A C 1
ATOM 703 O O . THR A 1 94 ? -7.949 -5.289 6.898 1 95.88 94 THR A O 1
ATOM 706 N N . VAL A 1 95 ? -8.945 -4.918 8.875 1 95.69 95 VAL A N 1
ATOM 707 C CA . VAL A 1 95 ? -8.492 -6.176 9.453 1 95.69 95 VAL A CA 1
ATOM 708 C C . VAL A 1 95 ? -9.102 -7.348 8.68 1 95.69 95 VAL A C 1
ATOM 710 O O . VAL A 1 95 ? -8.414 -8.336 8.398 1 95.69 95 VAL A O 1
ATOM 713 N N . CYS A 1 96 ? -10.328 -7.211 8.328 1 96.44 96 CYS A N 1
ATOM 714 C CA . CYS A 1 96 ? -10.992 -8.258 7.562 1 96.44 96 CYS A CA 1
ATOM 715 C C . CYS A 1 96 ? -10.312 -8.453 6.211 1 96.44 96 CYS A C 1
ATOM 717 O O . CYS A 1 96 ? -10.078 -9.586 5.785 1 96.44 96 CYS A O 1
ATOM 719 N N . LEU A 1 97 ? -9.984 -7.414 5.547 1 96.25 97 LEU A N 1
ATOM 720 C CA . LEU A 1 97 ? -9.312 -7.496 4.254 1 96.25 97 LEU A CA 1
ATOM 721 C C . LEU A 1 97 ? -7.953 -8.164 4.387 1 96.25 97 LEU A C 1
ATOM 723 O O . LEU A 1 97 ? -7.621 -9.062 3.611 1 96.25 97 LEU A O 1
ATOM 727 N N . TRP A 1 98 ? -7.246 -7.793 5.422 1 95.94 98 TRP A N 1
ATOM 728 C CA . TRP A 1 98 ? -5.891 -8.305 5.594 1 95.94 98 TRP A CA 1
ATOM 729 C C . TRP A 1 98 ? -5.914 -9.781 5.977 1 95.94 98 TRP A C 1
ATOM 731 O O . TRP A 1 98 ? -5.113 -10.578 5.469 1 95.94 98 TRP A O 1
ATOM 741 N N . ILE A 1 99 ? -6.816 -10.117 6.816 1 93.94 99 ILE A N 1
ATOM 742 C CA . ILE A 1 99 ? -6.93 -11.523 7.18 1 93.94 99 ILE A CA 1
ATOM 743 C C . ILE A 1 99 ? -7.293 -12.344 5.945 1 93.94 99 ILE A C 1
ATOM 745 O O . ILE A 1 99 ? -6.723 -13.414 5.715 1 93.94 99 ILE A O 1
ATOM 749 N N . GLY A 1 100 ? -8.227 -11.828 5.16 1 93.69 100 GLY A N 1
ATOM 750 C CA . GLY A 1 100 ? -8.633 -12.539 3.957 1 93.69 100 GLY A CA 1
ATOM 751 C C . GLY A 1 100 ? -7.492 -12.758 2.98 1 93.69 100 GLY A C 1
ATOM 752 O O . GLY A 1 100 ? -7.273 -13.875 2.506 1 93.69 100 GLY A O 1
ATOM 753 N N . ILE A 1 101 ? -6.738 -11.703 2.713 1 92.75 101 ILE A N 1
ATOM 754 C CA . ILE A 1 101 ? -5.684 -11.789 1.709 1 92.75 101 ILE A CA 1
ATOM 755 C C . ILE A 1 101 ? -4.523 -12.625 2.246 1 92.75 101 ILE A C 1
ATOM 757 O O . ILE A 1 101 ? -3.852 -13.32 1.486 1 92.75 101 ILE A O 1
ATOM 761 N N . LEU A 1 102 ? -4.238 -12.625 3.592 1 92.31 102 LEU A N 1
ATOM 762 C CA . LEU A 1 102 ? -3.154 -13.406 4.176 1 92.31 102 LEU A CA 1
ATOM 763 C C . LEU A 1 102 ? -3.477 -14.898 4.129 1 92.31 102 LEU A C 1
ATOM 765 O O . LEU A 1 102 ? -2.6 -15.719 3.848 1 92.31 102 LEU A O 1
ATOM 769 N N . ILE A 1 103 ? -4.695 -15.172 4.383 1 89.81 103 ILE A N 1
ATOM 770 C CA . ILE A 1 103 ? -5.113 -16.562 4.309 1 89.81 103 ILE A CA 1
ATOM 771 C C . ILE A 1 103 ? -5.008 -17.062 2.865 1 89.81 103 ILE A C 1
ATOM 773 O O . ILE A 1 103 ? -4.531 -18.172 2.615 1 89.81 103 ILE A O 1
ATOM 777 N N . TYR A 1 104 ? -5.43 -16.219 1.929 1 88.19 104 TYR A N 1
ATOM 778 C CA . TYR A 1 104 ? -5.352 -16.609 0.523 1 88.19 104 TYR A CA 1
ATOM 779 C C . TYR A 1 104 ? -3.902 -16.828 0.096 1 88.19 104 TYR A C 1
ATOM 781 O O . TYR A 1 104 ? -3.586 -17.812 -0.575 1 88.19 104 TYR A O 1
ATOM 789 N N . ASN A 1 105 ? -3.078 -15.93 0.486 1 87.62 105 ASN A N 1
ATOM 790 C CA . ASN A 1 105 ? -1.675 -16.047 0.103 1 87.62 105 ASN A CA 1
ATOM 791 C C . ASN A 1 105 ? -1.01 -17.25 0.751 1 87.62 105 ASN A C 1
ATOM 793 O O . ASN A 1 105 ? -0.141 -17.891 0.149 1 87.62 105 ASN A O 1
ATOM 797 N N . GLY A 1 106 ? -1.349 -17.547 1.866 1 86.19 106 GLY A N 1
ATOM 798 C CA . GLY A 1 106 ? -0.742 -18.656 2.572 1 86.19 106 GLY A CA 1
ATOM 799 C C . GLY A 1 106 ? -1.196 -20.016 2.051 1 86.19 106 GLY A C 1
ATOM 800 O O . GLY A 1 106 ? -0.4 -20.953 1.964 1 86.19 106 GLY A O 1
ATOM 801 N N . LYS A 1 107 ? -2.361 -20.109 1.678 1 85.19 107 LYS A N 1
ATOM 802 C CA . LYS A 1 107 ? -2.92 -21.422 1.338 1 85.19 107 LYS A CA 1
ATOM 803 C C . LYS A 1 107 ? -2.93 -21.641 -0.172 1 85.19 107 LYS A C 1
ATOM 805 O O . LYS A 1 107 ? -2.779 -22.766 -0.643 1 85.19 107 LYS A O 1
ATOM 810 N N . PHE A 1 108 ? -3.025 -20.547 -0.913 1 80.06 108 PHE A N 1
ATOM 811 C CA . PHE A 1 108 ? -3.232 -20.75 -2.342 1 80.06 108 PHE A CA 1
ATOM 812 C C . PHE A 1 108 ? -2.031 -20.25 -3.139 1 80.06 108 PHE A C 1
ATOM 814 O O . PHE A 1 108 ? -1.523 -20.953 -4.012 1 80.06 108 PHE A O 1
ATOM 821 N N . SER A 1 109 ? -1.657 -19.078 -2.984 1 78.44 109 SER A N 1
ATOM 822 C CA . SER A 1 109 ? -0.608 -18.5 -3.824 1 78.44 109 SER A CA 1
ATOM 823 C C . SER A 1 109 ? 0.775 -18.938 -3.352 1 78.44 109 SER A C 1
ATOM 825 O O . SER A 1 109 ? 1.576 -19.453 -4.141 1 78.44 109 SER A O 1
ATOM 827 N N . GLY A 1 110 ? 1.111 -18.984 -1.992 1 79.62 110 GLY A N 1
ATOM 828 C CA . GLY A 1 110 ? 2.404 -19.359 -1.444 1 79.62 110 GLY A CA 1
ATOM 829 C C . GLY A 1 110 ? 3.525 -18.422 -1.86 1 79.62 110 GLY A C 1
ATOM 830 O O . GLY A 1 110 ? 4.699 -18.719 -1.64 1 79.62 110 GLY A O 1
ATOM 831 N N . GLU A 1 111 ? 3.199 -17.359 -2.625 1 84.25 111 GLU A N 1
ATOM 832 C CA . GLU A 1 111 ? 4.199 -16.406 -3.076 1 84.25 111 GLU A CA 1
ATOM 833 C C . GLU A 1 111 ? 4.371 -15.266 -2.07 1 84.25 111 GLU A C 1
ATOM 835 O O . GLU A 1 111 ? 4.027 -14.117 -2.357 1 84.25 111 GLU A O 1
ATOM 840 N N . TRP A 1 112 ? 5.008 -15.664 -0.976 1 86.25 112 TRP A N 1
ATOM 841 C CA . TRP A 1 112 ? 5.152 -14.711 0.124 1 86.25 112 TRP A CA 1
ATOM 842 C C . TRP A 1 112 ? 6.129 -13.602 -0.24 1 86.25 112 TRP A C 1
ATOM 844 O O . TRP A 1 112 ? 5.938 -12.445 0.155 1 86.25 112 TRP A O 1
ATOM 854 N N . SER A 1 113 ? 7.109 -13.945 -0.995 1 88.62 113 SER A N 1
ATOM 855 C CA . SER A 1 113 ? 8.094 -12.938 -1.382 1 88.62 113 SER A CA 1
ATOM 856 C C . SER A 1 113 ? 7.473 -11.883 -2.293 1 88.62 113 SER A C 1
ATOM 858 O O . SER A 1 113 ? 7.719 -10.688 -2.127 1 88.62 113 SER A O 1
ATOM 860 N N . ASN A 1 114 ? 6.66 -12.352 -3.223 1 85.5 114 ASN A N 1
ATOM 861 C CA . ASN A 1 114 ? 5.961 -11.414 -4.094 1 85.5 114 ASN A CA 1
ATOM 862 C C . ASN A 1 114 ? 4.98 -10.547 -3.311 1 85.5 114 ASN A C 1
ATOM 864 O O . ASN A 1 114 ? 4.875 -9.344 -3.557 1 85.5 114 ASN A O 1
ATOM 868 N N . PHE A 1 115 ? 4.422 -11.164 -2.295 1 89.75 115 PHE A N 1
ATOM 869 C CA . PHE A 1 115 ? 3.438 -10.469 -1.467 1 89.75 115 PHE A CA 1
ATOM 870 C C . PHE A 1 115 ? 4.094 -9.344 -0.674 1 89.75 115 PHE A C 1
ATOM 872 O O . PHE A 1 115 ? 3.629 -8.203 -0.709 1 89.75 115 PHE A O 1
ATOM 879 N N . VAL A 1 116 ? 5.148 -9.617 -0.043 1 91.44 116 VAL A N 1
ATOM 880 C CA . VAL A 1 116 ? 5.82 -8.656 0.819 1 91.44 116 VAL A CA 1
ATOM 881 C C . VAL A 1 116 ? 6.434 -7.543 -0.029 1 91.44 116 VAL A C 1
ATOM 883 O O . VAL A 1 116 ? 6.445 -6.379 0.375 1 91.44 116 VAL A O 1
ATOM 886 N N . THR A 1 117 ? 6.906 -7.848 -1.201 1 92.38 117 THR A N 1
ATOM 887 C CA . THR A 1 117 ? 7.496 -6.859 -2.1 1 92.38 117 THR A CA 1
ATOM 888 C C . THR A 1 117 ? 6.434 -5.883 -2.6 1 92.38 117 THR A C 1
ATOM 890 O O . THR A 1 117 ? 6.676 -4.676 -2.67 1 92.38 117 THR A O 1
ATOM 893 N N . VAL A 1 118 ? 5.258 -6.391 -2.908 1 92.31 118 VAL A N 1
ATOM 894 C CA . VAL A 1 118 ? 4.16 -5.543 -3.369 1 92.31 118 VAL A CA 1
ATOM 895 C C . VAL A 1 118 ? 3.748 -4.582 -2.258 1 92.31 118 VAL A C 1
ATOM 897 O O . VAL A 1 118 ? 3.561 -3.387 -2.498 1 92.31 118 VAL A O 1
ATOM 900 N N . VAL A 1 119 ? 3.68 -5.117 -1.069 1 92.38 119 VAL A N 1
ATOM 901 C CA . VAL A 1 119 ? 3.334 -4.297 0.087 1 92.38 119 VAL A CA 1
ATOM 902 C C . VAL A 1 119 ? 4.367 -3.186 0.259 1 92.38 119 VAL A C 1
ATOM 904 O O . VAL A 1 119 ? 4.008 -2.023 0.467 1 92.38 119 VAL A O 1
ATOM 907 N N . GLY A 1 120 ? 5.582 -3.543 0.09 1 93.5 120 GLY A N 1
ATOM 908 C CA . GLY A 1 120 ? 6.645 -2.555 0.2 1 93.5 120 GLY A CA 1
ATOM 909 C C . GLY A 1 120 ? 6.586 -1.494 -0.884 1 93.5 120 GLY A C 1
ATOM 910 O O . GLY A 1 120 ? 6.812 -0.312 -0.615 1 93.5 120 GLY A O 1
ATOM 911 N N . CYS A 1 121 ? 6.242 -1.893 -2.053 1 93.06 121 CYS A N 1
ATOM 912 C CA . CYS A 1 121 ? 6.137 -0.965 -3.172 1 93.06 121 CYS A CA 1
ATOM 913 C C . CYS A 1 121 ? 5.012 0.041 -2.943 1 93.06 121 CYS A C 1
ATOM 915 O O . CYS A 1 121 ? 5.152 1.219 -3.279 1 93.06 121 CYS A O 1
ATOM 917 N N . VAL A 1 122 ? 3.924 -0.452 -2.4 1 92.88 122 VAL A N 1
ATOM 918 C CA . VAL A 1 122 ? 2.795 0.436 -2.148 1 92.88 122 VAL A CA 1
ATOM 919 C C . VAL A 1 122 ? 3.158 1.44 -1.058 1 92.88 122 VAL A C 1
ATOM 921 O O . VAL A 1 122 ? 2.816 2.621 -1.153 1 92.88 122 VAL A O 1
ATOM 924 N N . PHE A 1 123 ? 3.902 1.026 -0.064 1 91.88 123 PHE A N 1
ATOM 925 C CA . PHE A 1 123 ? 4.383 1.94 0.966 1 91.88 123 PHE A CA 1
ATOM 926 C C . PHE A 1 123 ? 5.297 3.002 0.366 1 91.88 123 PHE A C 1
ATOM 928 O O . PHE A 1 123 ? 5.219 4.176 0.731 1 91.88 123 PHE A O 1
ATOM 935 N N . ALA A 1 124 ? 6.086 2.539 -0.512 1 92.31 124 ALA A N 1
ATOM 936 C CA . ALA A 1 124 ? 6.98 3.488 -1.172 1 92.31 124 ALA A CA 1
ATOM 937 C C . ALA A 1 124 ? 6.191 4.523 -1.969 1 92.31 124 ALA A C 1
ATOM 939 O O . ALA A 1 124 ? 6.531 5.707 -1.97 1 92.31 124 ALA A O 1
ATOM 940 N N . LEU A 1 125 ? 5.191 4.086 -2.633 1 90.69 125 LEU A N 1
ATOM 941 C CA . LEU A 1 125 ? 4.336 4.984 -3.4 1 90.69 125 LEU A CA 1
ATOM 942 C C . LEU A 1 125 ? 3.633 5.98 -2.482 1 90.69 125 LEU A C 1
ATOM 944 O O . LEU A 1 125 ? 3.527 7.164 -2.811 1 90.69 125 LEU A O 1
ATOM 948 N N . GLN A 1 126 ? 3.277 5.543 -1.376 1 87.88 126 GLN A N 1
ATOM 949 C CA . GLN A 1 126 ? 2.586 6.41 -0.431 1 87.88 126 GLN A CA 1
ATOM 950 C C . GLN A 1 126 ? 3.523 7.48 0.122 1 87.88 126 GLN A C 1
ATOM 952 O O . GLN A 1 126 ? 3.125 8.633 0.296 1 87.88 126 GLN A O 1
ATOM 957 N N . VAL A 1 127 ? 4.66 7.086 0.446 1 86.75 127 VAL A N 1
ATOM 958 C CA . VAL A 1 127 ? 5.648 8.047 0.929 1 86.75 127 VAL A CA 1
ATOM 959 C C . VAL A 1 127 ? 5.922 9.094 -0.147 1 86.75 127 VAL A C 1
ATOM 961 O O . VAL A 1 127 ? 6.055 10.281 0.155 1 86.75 127 VAL A O 1
ATOM 964 N N . SER A 1 128 ? 5.98 8.656 -1.356 1 87.81 128 SER A N 1
ATOM 965 C CA . SER A 1 128 ? 6.195 9.578 -2.467 1 87.81 128 SER A CA 1
ATOM 966 C C . SER A 1 128 ? 5.016 10.539 -2.625 1 87.81 128 SER A C 1
ATOM 968 O O . SER A 1 128 ? 5.207 11.719 -2.92 1 87.81 128 SER A O 1
ATOM 970 N N . LEU A 1 129 ? 3.834 10.023 -2.393 1 82.19 129 LEU A N 1
ATOM 971 C CA . LEU A 1 129 ? 2.641 10.859 -2.48 1 82.19 129 LEU A CA 1
ATOM 972 C C . LEU A 1 129 ? 2.594 11.859 -1.334 1 82.19 129 LEU A C 1
ATOM 974 O O . LEU A 1 129 ? 2.258 13.031 -1.54 1 82.19 129 LEU A O 1
ATOM 978 N N . LEU A 1 130 ? 2.945 11.453 -0.17 1 78.5 130 LEU A N 1
ATOM 979 C CA . LEU A 1 130 ? 2.99 12.328 0.994 1 78.5 130 LEU A CA 1
ATOM 980 C C . LEU A 1 130 ? 4.047 13.414 0.815 1 78.5 130 LEU A C 1
ATOM 982 O O . LEU A 1 130 ? 3.84 14.562 1.222 1 78.5 130 LEU A O 1
ATOM 986 N N . ALA A 1 131 ? 5.156 13.055 0.244 1 81.19 131 ALA A N 1
ATOM 987 C CA . ALA A 1 131 ? 6.219 14.023 -0.015 1 81.19 131 ALA A CA 1
ATOM 988 C C . ALA A 1 131 ? 5.77 15.078 -1.018 1 81.19 131 ALA A C 1
ATOM 990 O O . ALA A 1 131 ? 6.129 16.25 -0.897 1 81.19 131 ALA A O 1
ATOM 991 N N . LEU A 1 132 ? 4.949 14.656 -1.979 1 77.12 132 LEU A N 1
ATOM 992 C CA . LEU A 1 132 ? 4.422 15.586 -2.971 1 77.12 132 LEU A CA 1
ATOM 993 C C . LEU A 1 132 ? 3.453 16.578 -2.328 1 77.12 132 LEU A C 1
ATOM 995 O O . LEU A 1 132 ? 3.508 17.766 -2.609 1 77.12 132 LEU A O 1
ATOM 999 N N . ILE A 1 133 ? 2.625 16.141 -1.396 1 72.06 133 ILE A N 1
ATOM 1000 C CA . ILE A 1 133 ? 1.622 16.969 -0.741 1 72.06 133 ILE A CA 1
ATOM 1001 C C . ILE A 1 133 ? 2.301 17.906 0.262 1 72.06 133 ILE A C 1
ATOM 1003 O O . ILE A 1 133 ? 1.933 19.078 0.377 1 72.06 133 ILE A O 1
ATOM 1007 N N . SER A 1 134 ? 3.314 17.453 0.965 1 69.69 134 SER A N 1
ATOM 1008 C CA . SER A 1 134 ? 4.02 18.266 1.951 1 69.69 134 SER A CA 1
ATOM 1009 C C . SER A 1 134 ? 4.863 19.344 1.278 1 69.69 134 SER A C 1
ATOM 1011 O O . SER A 1 134 ? 5.078 20.406 1.847 1 69.69 134 SER A O 1
ATOM 1013 N N . SER A 1 135 ? 5.402 19.125 0.149 1 68.75 135 SER A N 1
ATOM 1014 C CA . SER A 1 135 ? 6.195 20.125 -0.567 1 68.75 135 SER A CA 1
ATOM 1015 C C . SER A 1 135 ? 5.324 21.266 -1.067 1 68.75 135 SER A C 1
ATOM 1017 O O . SER A 1 135 ? 5.758 22.422 -1.083 1 68.75 135 SER A O 1
ATOM 1019 N N . ARG A 1 136 ? 4.168 21 -1.508 1 59.84 136 ARG A N 1
ATOM 1020 C CA . ARG A 1 136 ? 3.268 22.047 -1.974 1 59.84 136 ARG A CA 1
ATOM 1021 C C . ARG A 1 136 ? 2.789 22.922 -0.814 1 59.84 136 ARG A C 1
ATOM 1023 O O . ARG A 1 136 ? 2.596 24.125 -0.974 1 59.84 136 ARG A O 1
ATOM 1030 N N . CYS A 1 137 ? 2.578 22.297 0.26 1 54.19 137 CYS A N 1
ATOM 1031 C CA . CYS A 1 137 ? 2.129 23.031 1.44 1 54.19 137 CYS A CA 1
ATOM 1032 C C . CYS A 1 137 ? 3.229 23.938 1.97 1 54.19 137 CYS A C 1
ATOM 1034 O O . CYS A 1 137 ? 2.955 25.047 2.424 1 54.19 137 CYS A O 1
ATOM 1036 N N . VAL A 1 138 ? 4.441 23.531 1.956 1 51.34 138 VAL A N 1
ATOM 1037 C CA . VAL A 1 138 ? 5.547 24.375 2.373 1 51.34 138 VAL A CA 1
ATOM 1038 C C . VAL A 1 138 ? 5.715 25.531 1.382 1 51.34 138 VAL A C 1
ATOM 1040 O O . VAL A 1 138 ? 5.961 26.672 1.781 1 51.34 138 VAL A O 1
ATOM 1043 N N . THR A 1 139 ? 5.586 25.203 0.206 1 50.06 139 THR A N 1
ATOM 1044 C CA . THR A 1 139 ? 5.785 26.281 -0.762 1 50.06 139 THR A CA 1
ATOM 1045 C C . THR A 1 139 ? 4.602 27.25 -0.749 1 50.06 139 THR A C 1
ATOM 1047 O O . THR A 1 139 ? 4.758 28.438 -1.033 1 50.06 139 THR A O 1
ATOM 1050 N N . GLY A 1 140 ? 3.465 26.75 -0.438 1 47.62 140 GLY A N 1
ATOM 1051 C CA . GLY A 1 140 ? 2.328 27.672 -0.451 1 47.62 140 GLY A CA 1
ATOM 1052 C C . GLY A 1 140 ? 2.312 28.625 0.728 1 47.62 140 GLY A C 1
ATOM 1053 O O . GLY A 1 140 ? 1.871 29.766 0.602 1 47.62 140 GLY A O 1
ATOM 1054 N N . THR A 1 141 ? 2.604 28.172 1.969 1 47.38 141 THR A N 1
ATOM 1055 C CA . THR A 1 141 ? 2.398 29.062 3.1 1 47.38 141 THR A CA 1
ATOM 1056 C C . THR A 1 141 ? 3.559 30.047 3.227 1 47.38 141 THR A C 1
ATOM 1058 O O . THR A 1 141 ? 3.551 30.922 4.102 1 47.38 141 THR A O 1
ATOM 1061 N N . ARG A 1 142 ? 4.66 29.953 2.523 1 43.69 142 ARG A N 1
ATOM 1062 C CA . ARG A 1 142 ? 5.613 31.062 2.666 1 43.69 142 ARG A CA 1
ATOM 1063 C C . ARG A 1 142 ? 5.031 32.375 2.137 1 43.69 142 ARG A C 1
ATOM 1065 O O . ARG A 1 142 ? 5.285 32.75 0.991 1 43.69 142 ARG A O 1
ATOM 1072 N N . VAL A 1 143 ? 3.744 32.625 2.432 1 41.91 143 VAL A N 1
ATOM 1073 C CA . VAL A 1 143 ? 3.332 34 2.227 1 41.91 143 VAL A CA 1
ATOM 1074 C C . VAL A 1 143 ? 4.121 34.938 3.16 1 41.91 143 VAL A C 1
ATOM 1076 O O . VAL A 1 143 ? 4.035 34.812 4.383 1 41.91 143 VAL A O 1
ATOM 1079 N N . ILE A 1 144 ? 5.273 35.406 2.854 1 40.53 144 ILE A N 1
ATOM 1080 C CA . ILE A 1 144 ? 6.027 36.5 3.453 1 40.53 144 ILE A CA 1
ATOM 1081 C C . ILE A 1 144 ? 5.078 37.656 3.805 1 40.53 144 ILE A C 1
ATOM 1083 O O . ILE A 1 144 ? 4.547 38.312 2.916 1 40.53 144 ILE A O 1
ATOM 1087 N N . VAL A 1 145 ? 4.414 37.531 4.938 1 41.25 145 VAL A N 1
ATOM 1088 C CA . VAL A 1 145 ? 3.752 38.719 5.488 1 41.25 145 VAL A CA 1
ATOM 1089 C C . VAL A 1 145 ? 4.793 39.75 5.875 1 41.25 145 VAL A C 1
ATOM 1091 O O . VAL A 1 145 ? 5.535 39.562 6.844 1 41.25 145 VAL A O 1
ATOM 1094 N N . ARG A 1 146 ? 5.258 40.469 5 1 40.75 146 ARG A N 1
ATOM 1095 C CA . ARG A 1 146 ? 5.984 41.719 5.246 1 40.75 146 ARG A CA 1
ATOM 1096 C C . ARG A 1 146 ? 5.168 42.656 6.121 1 40.75 146 ARG A C 1
ATOM 1098 O O . ARG A 1 146 ? 4.086 43.094 5.73 1 40.75 146 ARG A O 1
ATOM 1105 N N . SER A 1 147 ? 5.195 42.594 7.473 1 40.09 147 SER A N 1
ATOM 1106 C CA . SER A 1 147 ? 4.699 43.656 8.305 1 40.09 147 SER A CA 1
ATOM 1107 C C . SER A 1 147 ? 5.336 45 7.914 1 40.09 147 SER A C 1
ATOM 1109 O O . SER A 1 147 ? 6.562 45.094 7.836 1 40.09 147 SER A O 1
ATOM 1111 N N . ALA A 1 148 ? 4.523 45.906 7.445 1 41.69 148 ALA A N 1
ATOM 1112 C CA . ALA A 1 148 ? 4.934 47.312 7.363 1 41.69 148 ALA A CA 1
ATOM 1113 C C . ALA A 1 148 ? 5.277 47.844 8.742 1 41.69 148 ALA A C 1
ATOM 1115 O O . ALA A 1 148 ? 4.676 47.469 9.742 1 41.69 148 ALA A O 1
ATOM 1116 N N . MET B 1 1 ? 3.689 19.688 10.93 1 53.28 1 MET B N 1
ATOM 1117 C CA . MET B 1 1 ? 4.551 19.484 9.766 1 53.28 1 MET B CA 1
ATOM 1118 C C . MET B 1 1 ? 5.668 18.5 10.086 1 53.28 1 MET B C 1
ATOM 1120 O O . MET B 1 1 ? 5.926 17.578 9.305 1 53.28 1 MET B O 1
ATOM 1124 N N . ILE B 1 2 ? 6.141 18.516 11.219 1 55.31 2 ILE B N 1
ATOM 1125 C CA . ILE B 1 2 ? 7.234 17.656 11.648 1 55.31 2 ILE B CA 1
ATOM 1126 C C . ILE B 1 2 ? 6.734 16.219 11.781 1 55.31 2 ILE B C 1
ATOM 1128 O O . ILE B 1 2 ? 7.438 15.266 11.422 1 55.31 2 ILE B O 1
ATOM 1132 N N . GLU B 1 3 ? 5.379 16.156 12 1 62.94 3 GLU B N 1
ATOM 1133 C CA . GLU B 1 3 ? 4.84 14.828 12.273 1 62.94 3 GLU B CA 1
ATOM 1134 C C . GLU B 1 3 ? 4.664 14.031 10.984 1 62.94 3 GLU B C 1
ATOM 1136 O O . GLU B 1 3 ? 4.938 12.828 10.945 1 62.94 3 GLU B O 1
ATOM 1141 N N . VAL B 1 4 ? 4.477 14.742 9.953 1 66.06 4 VAL B N 1
ATOM 1142 C CA . VAL B 1 4 ? 4.273 14.07 8.672 1 66.06 4 VAL B CA 1
ATOM 1143 C C . VAL B 1 4 ? 5.617 13.602 8.117 1 66.06 4 VAL B C 1
ATOM 1145 O O . VAL B 1 4 ? 5.707 12.531 7.516 1 66.06 4 VAL B O 1
ATOM 1148 N N . ARG B 1 5 ? 6.633 14.312 8.5 1 69.62 5 ARG B N 1
ATOM 1149 C CA . ARG B 1 5 ? 7.969 13.953 8.023 1 69.62 5 ARG B CA 1
ATOM 1150 C C . ARG B 1 5 ? 8.484 12.719 8.758 1 69.62 5 ARG B C 1
ATOM 1152 O O . ARG B 1 5 ? 9.086 11.828 8.141 1 69.62 5 ARG B O 1
ATOM 1159 N N . ARG B 1 6 ? 8.234 12.719 9.977 1 77.62 6 ARG B N 1
ATOM 1160 C CA . ARG B 1 6 ? 8.664 11.562 10.766 1 77.62 6 ARG B CA 1
ATOM 1161 C C . ARG B 1 6 ? 7.914 10.305 10.344 1 77.62 6 ARG B C 1
ATOM 1163 O O . ARG B 1 6 ? 8.5 9.227 10.25 1 77.62 6 ARG B O 1
ATOM 1170 N N . LEU B 1 7 ? 6.695 10.508 10.047 1 77.25 7 LEU B N 1
ATOM 1171 C CA . LEU B 1 7 ? 5.879 9.383 9.594 1 77.25 7 LEU B CA 1
ATOM 1172 C C . LEU B 1 7 ? 6.355 8.875 8.242 1 77.25 7 LEU B C 1
ATOM 1174 O O . LEU B 1 7 ? 6.43 7.664 8.016 1 77.25 7 LEU B O 1
ATOM 1178 N N . GLY B 1 8 ? 6.738 9.812 7.434 1 83.19 8 GLY B N 1
ATOM 1179 C CA . GLY B 1 8 ? 7.246 9.438 6.121 1 83.19 8 GLY B CA 1
ATOM 1180 C C . GLY B 1 8 ? 8.531 8.633 6.184 1 83.19 8 GLY B C 1
ATOM 1181 O O . GLY B 1 8 ? 8.719 7.688 5.422 1 83.19 8 GLY B O 1
ATOM 1182 N N . THR B 1 9 ? 9.305 8.992 7.137 1 86.31 9 THR B N 1
ATOM 1183 C CA . THR B 1 9 ? 10.586 8.305 7.281 1 86.31 9 THR B CA 1
ATOM 1184 C C . THR B 1 9 ? 10.383 6.883 7.801 1 86.31 9 THR B C 1
ATOM 1186 O O . THR B 1 9 ? 11.031 5.945 7.332 1 86.31 9 THR B O 1
ATOM 1189 N N . VAL B 1 10 ? 9.508 6.734 8.711 1 87 10 VAL B N 1
ATOM 1190 C CA . VAL B 1 10 ? 9.219 5.418 9.266 1 87 10 VAL B CA 1
ATOM 1191 C C . VAL B 1 10 ? 8.609 4.523 8.188 1 87 10 VAL B C 1
ATOM 1193 O O . VAL B 1 10 ? 9 3.363 8.039 1 87 10 VAL B O 1
ATOM 1196 N N . LEU B 1 11 ? 7.699 5.074 7.441 1 89.38 11 LEU B N 1
ATOM 1197 C CA . LEU B 1 11 ? 7.043 4.312 6.387 1 89.38 11 LEU B CA 1
ATOM 1198 C C . LEU B 1 11 ? 8.039 3.916 5.301 1 89.38 11 LEU B C 1
ATOM 1200 O O . LEU B 1 11 ? 7.957 2.816 4.75 1 89.38 11 LEU B O 1
ATOM 1204 N N . LEU B 1 12 ? 8.938 4.805 5.07 1 92.44 12 LEU B N 1
ATOM 1205 C CA . LEU B 1 12 ? 9.961 4.516 4.078 1 92.44 12 LEU B CA 1
ATOM 1206 C C . LEU B 1 12 ? 10.859 3.373 4.543 1 92.44 12 LEU B C 1
ATOM 1208 O O . LEU B 1 12 ? 11.211 2.488 3.758 1 92.44 12 LEU B O 1
ATOM 1212 N N . GLY B 1 13 ? 11.234 3.449 5.785 1 92.94 13 GLY B N 1
ATOM 1213 C CA . GLY B 1 13 ? 12.023 2.361 6.34 1 92.94 13 GLY B CA 1
ATOM 1214 C C . GLY B 1 13 ? 11.328 1.017 6.254 1 92.94 13 GLY B C 1
ATOM 1215 O O . GLY B 1 13 ? 11.953 0.007 5.926 1 92.94 13 GLY B O 1
ATOM 1216 N N . ILE B 1 14 ? 10.039 0.984 6.516 1 91.69 14 ILE B N 1
ATOM 1217 C CA . ILE B 1 14 ? 9.25 -0.239 6.43 1 91.69 14 ILE B CA 1
ATOM 1218 C C . ILE B 1 14 ? 9.18 -0.709 4.98 1 91.69 14 ILE B C 1
ATOM 1220 O O . ILE B 1 14 ? 9.305 -1.904 4.699 1 91.69 14 ILE B O 1
ATOM 1224 N N . ALA B 1 15 ? 9 0.21 4.074 1 94.12 15 ALA B N 1
ATOM 1225 C CA . ALA B 1 15 ? 8.953 -0.126 2.652 1 94.12 15 ALA B CA 1
ATOM 1226 C C . ALA B 1 15 ? 10.242 -0.809 2.203 1 94.12 15 ALA B C 1
ATOM 1228 O O . ALA B 1 15 ? 10.203 -1.861 1.56 1 94.12 15 ALA B O 1
ATOM 1229 N N . ILE B 1 16 ? 11.367 -0.21 2.584 1 94.94 16 ILE B N 1
ATOM 1230 C CA . ILE B 1 16 ? 12.664 -0.759 2.213 1 94.94 16 ILE B CA 1
ATOM 1231 C C . ILE B 1 16 ? 12.836 -2.143 2.832 1 94.94 16 ILE B C 1
ATOM 1233 O O . ILE B 1 16 ? 13.32 -3.07 2.176 1 94.94 16 ILE B O 1
ATOM 1237 N N . GLY B 1 17 ? 12.453 -2.238 4.074 1 94.19 17 GLY B N 1
ATOM 1238 C CA . GLY B 1 17 ? 12.555 -3.523 4.746 1 94.19 17 GLY B CA 1
ATOM 1239 C C . GLY B 1 17 ? 11.742 -4.613 4.074 1 94.19 17 GLY B C 1
ATOM 1240 O O . GLY B 1 17 ? 12.219 -5.734 3.896 1 94.19 17 GLY B O 1
ATOM 1241 N N . PHE B 1 18 ? 10.562 -4.355 3.686 1 94.44 18 PHE B N 1
ATOM 1242 C CA . PHE B 1 18 ? 9.695 -5.332 3.045 1 94.44 18 PHE B CA 1
ATOM 1243 C C . PHE B 1 18 ? 10.242 -5.738 1.684 1 94.44 18 PHE B C 1
ATOM 1245 O O . PHE B 1 18 ? 10.305 -6.93 1.364 1 94.44 18 PHE B O 1
ATOM 1252 N N . VAL B 1 19 ? 10.68 -4.777 0.881 1 94.5 19 VAL B N 1
ATOM 1253 C CA . VAL B 1 19 ? 11.164 -5.082 -0.461 1 94.5 19 VAL B CA 1
ATOM 1254 C C . VAL B 1 19 ? 12.477 -5.867 -0.373 1 94.5 19 VAL B C 1
ATOM 1256 O O . VAL B 1 19 ? 12.672 -6.84 -1.101 1 94.5 19 VAL B O 1
ATOM 1259 N N . ALA B 1 20 ? 13.336 -5.426 0.512 1 93.06 20 ALA B N 1
ATOM 1260 C CA . ALA B 1 20 ? 14.594 -6.145 0.695 1 93.06 20 ALA B CA 1
ATOM 1261 C C . ALA B 1 20 ? 14.344 -7.578 1.16 1 93.06 20 ALA B C 1
ATOM 1263 O O . ALA B 1 20 ? 15.008 -8.508 0.694 1 93.06 20 ALA B O 1
ATOM 1264 N N . PHE B 1 21 ? 13.414 -7.703 2.072 1 91.62 21 PHE B N 1
ATOM 1265 C CA . PHE B 1 21 ? 13.062 -9.031 2.559 1 91.62 21 PH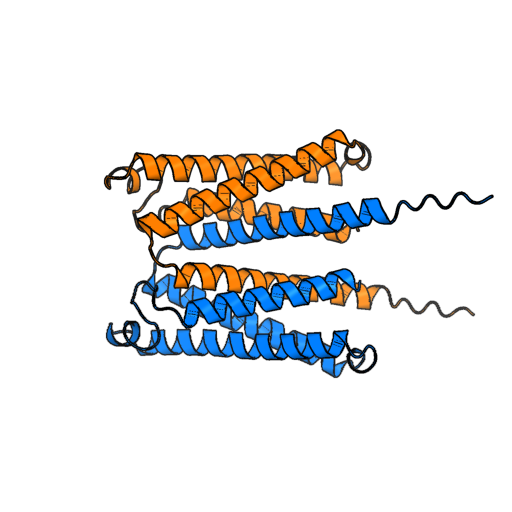E B CA 1
ATOM 1266 C C . PHE B 1 21 ? 12.484 -9.883 1.435 1 91.62 21 PHE B C 1
ATOM 1268 O O . PHE B 1 21 ? 12.812 -11.062 1.309 1 91.62 21 PHE B O 1
ATOM 1275 N N . GLY B 1 22 ? 11.664 -9.305 0.598 1 91.5 22 GLY B N 1
ATOM 1276 C CA . GLY B 1 22 ? 11.086 -10.031 -0.521 1 91.5 22 GLY B CA 1
ATOM 1277 C C . GLY B 1 22 ? 12.109 -10.477 -1.543 1 91.5 22 GLY B C 1
ATOM 1278 O O . GLY B 1 22 ? 12.078 -11.625 -1.998 1 91.5 22 GLY B O 1
ATOM 1279 N N . VAL B 1 23 ? 12.984 -9.602 -1.811 1 90 23 VAL B N 1
ATOM 1280 C CA . VAL B 1 23 ? 13.992 -9.906 -2.822 1 90 23 VAL B CA 1
ATOM 1281 C C . VAL B 1 23 ? 14.969 -10.945 -2.281 1 90 23 VAL B C 1
ATOM 1283 O O . VAL B 1 23 ? 15.477 -11.781 -3.033 1 90 23 VAL B O 1
ATOM 1286 N N . ALA B 1 24 ? 15.156 -10.961 -1.015 1 88.94 24 ALA B N 1
ATOM 1287 C CA . ALA B 1 24 ? 16.125 -11.867 -0.403 1 88.94 24 ALA B CA 1
ATOM 1288 C C . ALA B 1 24 ? 15.523 -13.258 -0.206 1 88.94 24 ALA B C 1
ATOM 1290 O O . ALA B 1 24 ? 16.25 -14.242 -0.131 1 88.94 24 ALA B O 1
ATOM 1291 N N . THR B 1 25 ? 14.242 -13.305 -0.128 1 86.12 25 THR B N 1
ATOM 1292 C CA . THR B 1 25 ? 13.602 -14.594 0.112 1 86.12 25 THR B CA 1
ATOM 1293 C C . THR B 1 25 ? 13.242 -15.273 -1.206 1 86.12 25 THR B C 1
ATOM 1295 O O . THR B 1 25 ? 13.219 -14.633 -2.258 1 86.12 25 THR B O 1
ATOM 1298 N N . SER B 1 26 ? 13.023 -16.672 -1.148 1 79.44 26 SER B N 1
ATOM 1299 C CA . SER B 1 26 ? 12.859 -17.484 -2.35 1 79.44 26 SER B CA 1
ATOM 1300 C C . SER B 1 26 ? 11.414 -17.938 -2.512 1 79.44 26 SER B C 1
ATOM 1302 O O . SER B 1 26 ? 11.148 -18.922 -3.207 1 79.44 26 SER B O 1
ATOM 1304 N N . TYR B 1 27 ? 10.516 -17.234 -1.951 1 85.44 27 TYR B N 1
ATOM 1305 C CA . TYR B 1 27 ? 9.133 -17.672 -2.053 1 85.44 27 TYR B CA 1
ATOM 1306 C C . TYR B 1 27 ? 8.414 -16.953 -3.188 1 85.44 27 TYR B C 1
ATOM 1308 O O . TYR B 1 27 ? 7.328 -16.406 -2.992 1 85.44 27 TYR B O 1
ATOM 1316 N N . TRP B 1 28 ? 9.203 -16.984 -4.297 1 83.19 28 TRP B N 1
ATOM 1317 C CA . TRP B 1 28 ? 8.602 -16.516 -5.547 1 83.19 28 TRP B CA 1
ATOM 1318 C C . TRP B 1 28 ? 8.039 -17.703 -6.34 1 83.19 28 TRP B C 1
ATOM 1320 O O . TRP B 1 28 ? 8.297 -18.859 -6.012 1 83.19 28 TRP B O 1
ATOM 1330 N N . ARG B 1 29 ? 7.156 -17.422 -7.254 1 81 29 ARG B N 1
ATOM 1331 C CA . ARG B 1 29 ? 6.57 -18.484 -8.055 1 81 29 ARG B CA 1
ATOM 1332 C C . ARG B 1 29 ? 7.652 -19.312 -8.75 1 81 29 ARG B C 1
ATOM 1334 O O . ARG B 1 29 ? 7.531 -20.531 -8.867 1 81 29 ARG B O 1
ATOM 1341 N N . CYS B 1 30 ? 8.594 -18.656 -9.242 1 75.75 30 CYS B N 1
ATOM 1342 C CA . CYS B 1 30 ? 9.648 -19.328 -9.984 1 75.75 30 CYS B CA 1
ATOM 1343 C C . CYS B 1 30 ? 10.789 -19.734 -9.055 1 75.75 30 CYS B C 1
ATOM 1345 O O . CYS B 1 30 ? 11.781 -20.312 -9.5 1 75.75 30 CYS B O 1
ATOM 1347 N N . GLY B 1 31 ? 10.586 -19.516 -7.707 1 78.19 31 GLY B N 1
ATOM 1348 C CA . GLY B 1 31 ? 11.641 -19.812 -6.746 1 78.19 31 GLY B CA 1
ATOM 1349 C C . GLY B 1 31 ? 12.438 -18.594 -6.344 1 78.19 31 GLY B C 1
ATOM 1350 O O . GLY B 1 31 ? 11.867 -17.547 -6.055 1 78.19 31 GLY B O 1
ATOM 1351 N N . ASN B 1 32 ? 13.773 -18.828 -6.332 1 79.5 32 ASN B N 1
ATOM 1352 C CA . ASN B 1 32 ? 14.656 -17.719 -5.977 1 79.5 32 ASN B CA 1
ATOM 1353 C C . ASN B 1 32 ? 14.961 -16.828 -7.184 1 79.5 32 ASN B C 1
ATOM 1355 O O . ASN B 1 32 ? 15.32 -17.344 -8.25 1 79.5 32 ASN B O 1
ATOM 1359 N N . LEU B 1 33 ? 14.781 -15.531 -7.062 1 82 33 LEU B N 1
ATOM 1360 C CA . LEU B 1 33 ? 14.969 -14.594 -8.164 1 82 33 LEU B CA 1
ATOM 1361 C C . LEU B 1 33 ? 16.422 -14.57 -8.617 1 82 33 LEU B C 1
ATOM 1363 O O . LEU B 1 33 ? 16.719 -14.25 -9.766 1 82 33 LEU B O 1
ATOM 1367 N N . PHE B 1 34 ? 17.281 -15.008 -7.77 1 82.38 34 PHE B N 1
ATOM 1368 C CA . PHE B 1 34 ? 18.703 -14.922 -8.047 1 82.38 34 PHE B CA 1
ATOM 1369 C C . PHE B 1 34 ? 19.188 -16.156 -8.805 1 82.38 34 PHE B C 1
ATOM 1371 O O . PHE B 1 34 ? 20.125 -16.078 -9.602 1 82.38 34 PHE B O 1
ATOM 1378 N N . GLU B 1 35 ? 18.516 -17.281 -8.57 1 78.25 35 GLU B N 1
ATOM 1379 C CA . GLU B 1 35 ? 19.047 -18.5 -9.172 1 78.25 35 GLU B CA 1
ATOM 1380 C C . GLU B 1 35 ? 17.953 -19.297 -9.883 1 78.25 35 GLU B C 1
ATOM 1382 O O . GLU B 1 35 ? 17.969 -19.422 -11.109 1 78.25 35 GLU B O 1
ATOM 1387 N N . SER B 1 36 ? 16.938 -19.672 -9.172 1 75.19 36 SER B N 1
ATOM 1388 C CA . SER B 1 36 ? 15.953 -20.625 -9.664 1 75.19 36 SER B CA 1
ATOM 1389 C C . SER B 1 36 ? 15.102 -20.016 -10.773 1 75.19 36 SER B C 1
ATOM 1391 O O . SER B 1 36 ? 14.805 -20.688 -11.766 1 75.19 36 SER B O 1
ATOM 1393 N N . CYS B 1 37 ? 14.828 -18.797 -10.672 1 76.88 37 CYS B N 1
ATOM 1394 C CA . CYS B 1 37 ? 13.969 -18.156 -11.664 1 76.88 37 CYS B CA 1
ATOM 1395 C C . CYS B 1 37 ? 14.734 -17.891 -12.953 1 76.88 37 CYS B C 1
ATOM 1397 O O . CYS B 1 37 ? 14.141 -17.828 -14.031 1 76.88 37 CYS B O 1
ATOM 1399 N N . GLN B 1 38 ? 16.016 -17.812 -12.852 1 71.62 38 GLN B N 1
ATOM 1400 C CA . GLN B 1 38 ? 16.828 -17.531 -14.023 1 71.62 38 GLN B CA 1
ATOM 1401 C C . GLN B 1 38 ? 16.984 -18.766 -14.898 1 71.62 38 GLN B C 1
ATOM 1403 O O . GLN B 1 38 ? 17.219 -18.656 -16.109 1 71.62 38 GLN B O 1
ATOM 1408 N N . ARG B 1 39 ? 16.719 -19.875 -14.328 1 73.75 39 ARG B N 1
ATOM 1409 C CA . ARG B 1 39 ? 16.906 -21.125 -15.055 1 73.75 39 ARG B CA 1
ATOM 1410 C C . ARG B 1 39 ? 15.672 -21.484 -15.875 1 73.75 39 ARG B C 1
ATOM 1412 O O . ARG B 1 39 ? 15.75 -22.234 -16.844 1 73.75 39 ARG B O 1
ATOM 1419 N N . HIS B 1 40 ? 14.555 -20.812 -15.508 1 63.81 40 HIS B N 1
ATOM 1420 C CA . HIS B 1 40 ? 13.305 -21.203 -16.141 1 63.81 40 HIS B CA 1
ATOM 1421 C C . HIS B 1 40 ? 13.078 -20.453 -17.453 1 63.81 40 HIS B C 1
ATOM 1423 O O . HIS B 1 40 ? 11.953 -20.375 -17.938 1 63.81 40 HIS B O 1
ATOM 1429 N N . GLY B 1 41 ? 14.164 -20.031 -18.188 1 66.62 41 GLY B N 1
ATOM 1430 C CA . GLY B 1 41 ? 14.055 -19.625 -19.578 1 66.62 41 GLY B CA 1
ATOM 1431 C C . GLY B 1 41 ? 14.07 -18.109 -19.766 1 66.62 41 GLY B C 1
ATOM 1432 O O . GLY B 1 41 ? 14.523 -17.609 -20.781 1 66.62 41 GLY B O 1
ATOM 1433 N N . GLN B 1 42 ? 13.281 -17.438 -18.922 1 81.38 42 GLN B N 1
ATOM 1434 C CA . GLN B 1 42 ? 13.266 -15.992 -19.156 1 81.38 42 GLN B CA 1
ATOM 1435 C C . GLN B 1 42 ? 14.242 -15.281 -18.219 1 81.38 42 GLN B C 1
ATOM 1437 O O . GLN B 1 42 ? 13.852 -14.375 -17.484 1 81.38 42 GLN B O 1
ATOM 1442 N N . ARG B 1 43 ? 15.547 -15.609 -18.531 1 85.56 43 ARG B N 1
ATOM 144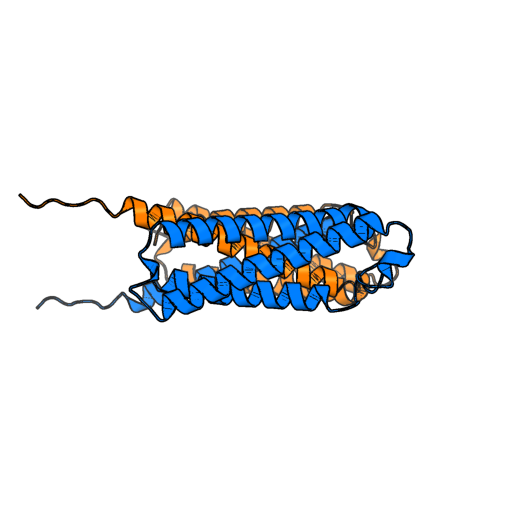3 C CA . ARG B 1 43 ? 16.625 -15.141 -17.656 1 85.56 43 ARG B CA 1
ATOM 1444 C C . ARG B 1 43 ? 16.781 -13.633 -17.75 1 85.56 43 ARG B C 1
ATOM 1446 O O . ARG B 1 43 ? 16.969 -12.953 -16.734 1 85.56 43 ARG B O 1
ATOM 1453 N N . ASP B 1 44 ? 16.641 -13.141 -19 1 85.19 44 ASP B N 1
ATOM 1454 C CA . ASP B 1 44 ? 16.844 -11.711 -19.188 1 85.19 44 ASP B CA 1
ATOM 1455 C C . ASP B 1 44 ? 15.766 -10.898 -18.469 1 85.19 44 ASP B C 1
ATOM 1457 O O . ASP B 1 44 ? 16.062 -9.852 -17.891 1 85.19 44 ASP B O 1
ATOM 1461 N N . LEU B 1 45 ? 14.617 -11.398 -18.516 1 87.81 45 LEU B N 1
ATOM 1462 C CA . LEU B 1 45 ? 13.508 -10.695 -17.875 1 87.81 45 LEU B CA 1
ATOM 1463 C C . LEU B 1 45 ? 13.648 -10.727 -16.359 1 87.81 45 LEU B C 1
ATOM 1465 O O . LEU B 1 45 ? 13.383 -9.734 -15.68 1 87.81 45 LEU B O 1
ATOM 1469 N N . VAL B 1 46 ? 14.117 -11.859 -15.883 1 88.81 46 VAL B N 1
ATOM 1470 C CA . VAL B 1 46 ? 14.266 -12.008 -14.438 1 88.81 46 VAL B CA 1
ATOM 1471 C C . VAL B 1 46 ? 15.406 -11.109 -13.945 1 88.81 46 VAL B C 1
ATOM 1473 O O . VAL B 1 46 ? 15.289 -10.477 -12.898 1 88.81 46 VAL B O 1
ATOM 1476 N N . ILE B 1 47 ? 16.406 -11.031 -14.781 1 89.94 47 ILE B N 1
ATOM 1477 C CA . ILE B 1 47 ? 17.547 -10.188 -14.414 1 89.94 47 ILE B CA 1
ATOM 1478 C C . ILE B 1 47 ? 17.125 -8.719 -14.445 1 89.94 47 ILE B C 1
ATOM 1480 O O . ILE B 1 47 ? 17.547 -7.93 -13.602 1 89.94 47 ILE B O 1
ATOM 1484 N N . ALA B 1 48 ? 16.344 -8.398 -15.406 1 90.94 48 ALA B N 1
ATOM 1485 C CA . ALA B 1 48 ? 15.844 -7.023 -15.5 1 90.94 48 ALA B CA 1
ATOM 1486 C C . ALA B 1 48 ? 14.977 -6.668 -14.289 1 90.94 48 ALA B C 1
ATOM 1488 O O . ALA B 1 48 ? 15.102 -5.574 -13.734 1 90.94 48 ALA B O 1
ATOM 1489 N N . VAL B 1 49 ? 14.164 -7.582 -13.906 1 91.81 49 VAL B N 1
ATOM 1490 C CA . VAL B 1 49 ? 13.281 -7.367 -12.766 1 91.81 49 VAL B CA 1
ATOM 1491 C C . VAL B 1 49 ? 14.117 -7.215 -11.492 1 91.81 49 VAL B C 1
ATOM 1493 O O . VAL B 1 49 ? 13.875 -6.312 -10.688 1 91.81 49 VAL B O 1
ATOM 1496 N N . LEU B 1 50 ? 15.086 -8.031 -11.367 1 91.88 50 LEU B N 1
ATOM 1497 C CA . LEU B 1 50 ? 15.953 -7.988 -10.195 1 91.88 50 LEU B CA 1
ATOM 1498 C C . LEU B 1 50 ? 16.75 -6.684 -10.156 1 91.88 50 LEU B C 1
ATOM 1500 O O . LEU B 1 50 ? 16.875 -6.062 -9.094 1 91.88 50 LEU B O 1
ATOM 1504 N N . ALA B 1 51 ? 17.219 -6.309 -11.281 1 93.5 51 ALA B N 1
ATOM 1505 C CA . ALA B 1 51 ? 17.984 -5.062 -11.375 1 93.5 51 ALA B CA 1
ATOM 1506 C C . ALA B 1 51 ? 17.109 -3.863 -11.016 1 93.5 51 ALA B C 1
ATOM 1508 O O . ALA B 1 51 ? 17.562 -2.945 -10.328 1 93.5 51 ALA B O 1
ATOM 1509 N N . LEU B 1 52 ? 15.922 -3.838 -11.453 1 95.62 52 LEU B N 1
ATOM 1510 C CA . LEU B 1 52 ? 14.992 -2.748 -11.18 1 95.62 52 LEU B CA 1
ATOM 1511 C C . LEU B 1 52 ? 14.641 -2.688 -9.695 1 95.62 52 LEU B C 1
ATOM 1513 O O . LEU B 1 52 ? 14.656 -1.611 -9.094 1 95.62 52 LEU B O 1
ATOM 1517 N N . LEU B 1 53 ? 14.422 -3.867 -9.094 1 95.56 53 LEU B N 1
ATOM 1518 C CA . LEU B 1 53 ? 14.078 -3.924 -7.676 1 95.56 53 LEU B CA 1
ATOM 1519 C C . LEU B 1 53 ? 15.266 -3.49 -6.82 1 95.56 53 LEU B C 1
ATOM 1521 O O . LEU B 1 53 ? 15.102 -2.725 -5.867 1 95.56 53 LEU B O 1
ATOM 1525 N N . LEU B 1 54 ? 16.438 -3.898 -7.207 1 95.38 54 LEU B N 1
ATOM 1526 C CA . LEU B 1 54 ? 17.641 -3.535 -6.453 1 95.38 54 LEU B CA 1
ATOM 1527 C C . LEU B 1 54 ? 17.938 -2.049 -6.609 1 95.38 54 LEU B C 1
ATOM 1529 O O . LEU B 1 54 ? 18.297 -1.378 -5.637 1 95.38 54 LEU B O 1
ATOM 1533 N N . ALA B 1 55 ? 17.781 -1.636 -7.836 1 95.12 55 ALA B N 1
ATOM 1534 C CA . ALA B 1 55 ? 17.969 -0.209 -8.078 1 95.12 55 ALA B CA 1
ATOM 1535 C C . ALA B 1 55 ? 17 0.625 -7.258 1 95.12 55 ALA B C 1
ATOM 1537 O O . ALA B 1 55 ? 17.359 1.661 -6.699 1 95.12 55 ALA B O 1
ATOM 1538 N N . GLY B 1 56 ? 15.773 0.18 -7.191 1 96.69 56 GLY B N 1
ATOM 1539 C CA . GLY B 1 56 ? 14.781 0.876 -6.387 1 96.69 56 GLY B CA 1
ATOM 1540 C C . GLY B 1 56 ? 15.125 0.9 -4.906 1 96.69 56 GLY B C 1
ATOM 1541 O O . GLY B 1 56 ? 15.031 1.946 -4.262 1 96.69 56 GLY B O 1
ATOM 1542 N N . VAL B 1 57 ? 15.57 -0.203 -4.375 1 95.81 57 VAL B N 1
ATOM 1543 C CA . VAL B 1 57 ? 15.906 -0.312 -2.961 1 95.81 57 VAL B CA 1
ATOM 1544 C C . VAL B 1 57 ? 17.094 0.594 -2.645 1 95.81 57 VAL B C 1
ATOM 1546 O O . VAL B 1 57 ? 17.109 1.269 -1.611 1 95.81 57 VAL B O 1
ATOM 1549 N N . VAL B 1 58 ? 18.031 0.635 -3.512 1 95.44 58 VAL B N 1
ATOM 1550 C CA . VAL B 1 58 ? 19.203 1.461 -3.305 1 95.44 58 VAL B CA 1
ATOM 1551 C C . VAL B 1 58 ? 18.812 2.936 -3.301 1 95.44 58 VAL B C 1
ATOM 1553 O O . VAL B 1 58 ? 19.234 3.693 -2.418 1 95.44 58 VAL B O 1
ATOM 1556 N N . CYS B 1 59 ? 18.016 3.34 -4.266 1 96.38 59 CYS B N 1
ATOM 1557 C CA . CYS B 1 59 ? 17.547 4.723 -4.336 1 96.38 59 CYS B CA 1
ATOM 1558 C C . CYS B 1 59 ? 16.781 5.105 -3.078 1 96.38 59 CYS B C 1
ATOM 1560 O O . CYS B 1 59 ? 17.031 6.156 -2.486 1 96.38 59 CYS B O 1
ATOM 1562 N N . LEU B 1 60 ? 15.914 4.289 -2.643 1 96 60 LEU B N 1
ATOM 1563 C CA . LEU B 1 60 ? 15.109 4.566 -1.46 1 96 60 LEU B CA 1
ATOM 1564 C C . LEU B 1 60 ? 15.969 4.566 -0.202 1 96 60 LEU B C 1
ATOM 1566 O O . LEU B 1 60 ? 15.711 5.324 0.736 1 96 60 LEU B O 1
ATOM 1570 N N . SER B 1 61 ? 17 3.713 -0.17 1 95.12 61 SER B N 1
ATOM 1571 C CA . SER B 1 61 ? 17.906 3.686 0.977 1 95.12 61 SER B CA 1
ATOM 1572 C C . SER B 1 61 ? 18.672 4.992 1.103 1 95.12 61 SER B C 1
ATOM 1574 O O . SER B 1 61 ? 18.891 5.484 2.211 1 95.12 61 SER B O 1
ATOM 1576 N N . ILE B 1 62 ? 19.047 5.512 -0.004 1 94 62 ILE B N 1
ATOM 1577 C CA . ILE B 1 62 ? 19.75 6.793 0.007 1 94 62 ILE B CA 1
ATOM 1578 C C . ILE B 1 62 ? 18.812 7.883 0.537 1 94 62 ILE B C 1
ATOM 1580 O O . ILE B 1 62 ? 19.219 8.703 1.363 1 94 62 ILE B O 1
ATOM 1584 N N . VAL B 1 63 ? 17.594 7.902 0.064 1 92.38 63 VAL B N 1
ATOM 1585 C CA . VAL B 1 63 ? 16.609 8.883 0.535 1 92.38 63 VAL B CA 1
ATOM 1586 C C . VAL B 1 63 ? 16.391 8.711 2.035 1 92.38 63 VAL B C 1
ATOM 1588 O O . VAL B 1 63 ? 16.266 9.695 2.768 1 92.38 63 VAL B O 1
ATOM 1591 N N . PHE B 1 64 ? 16.328 7.488 2.514 1 92.31 64 PHE B N 1
ATOM 1592 C CA . PHE B 1 64 ? 16.141 7.195 3.93 1 92.31 64 PHE B CA 1
ATOM 1593 C C . PHE B 1 64 ? 17.297 7.766 4.754 1 92.31 64 PHE B C 1
ATOM 1595 O O . PHE B 1 64 ? 17.062 8.352 5.82 1 92.31 64 PHE B O 1
ATOM 1602 N N . LEU B 1 65 ? 18.453 7.594 4.266 1 90.38 65 LEU B N 1
ATOM 1603 C CA . LEU B 1 65 ? 19.641 8.133 4.945 1 90.38 65 LEU B CA 1
ATOM 1604 C C . LEU B 1 65 ? 19.594 9.656 4.969 1 90.38 65 LEU B C 1
ATOM 1606 O O . LEU B 1 65 ? 19.922 10.273 5.984 1 90.38 65 LEU B O 1
ATOM 1610 N N . LEU B 1 66 ? 19.203 10.25 3.887 1 86.19 66 LEU B N 1
ATOM 1611 C CA . LEU B 1 66 ? 19.094 11.703 3.807 1 86.19 66 LEU B CA 1
ATOM 1612 C C . LEU B 1 66 ? 18.047 12.219 4.785 1 86.19 66 LEU B C 1
ATOM 1614 O O . LEU B 1 66 ? 18.25 13.258 5.422 1 86.19 66 LEU B O 1
ATOM 1618 N N . ASP B 1 67 ? 16.969 11.523 4.898 1 84.81 67 ASP B N 1
ATOM 1619 C CA . ASP B 1 67 ? 15.906 11.914 5.828 1 84.81 67 ASP B CA 1
ATOM 1620 C C . ASP B 1 67 ? 16.375 11.789 7.277 1 84.81 67 ASP B C 1
ATOM 1622 O O . ASP B 1 67 ? 16 12.602 8.125 1 84.81 67 ASP B O 1
ATOM 1626 N N . LEU B 1 68 ? 17.141 10.758 7.535 1 83.69 68 LEU B N 1
ATOM 1627 C CA . LEU B 1 68 ? 17.656 10.578 8.883 1 83.69 68 LEU B CA 1
ATOM 1628 C C . LEU B 1 68 ? 18.625 11.703 9.258 1 83.69 68 LEU B C 1
ATOM 1630 O O . LEU B 1 68 ? 18.578 12.219 10.375 1 83.69 68 LEU B O 1
ATOM 1634 N N . ILE B 1 69 ? 19.406 12.109 8.281 1 80.81 69 ILE B N 1
ATOM 1635 C CA . ILE B 1 69 ? 20.328 13.211 8.484 1 80.81 69 ILE B CA 1
ATOM 1636 C C . ILE B 1 69 ? 19.562 14.516 8.664 1 80.81 69 ILE B C 1
ATOM 1638 O O . ILE B 1 69 ? 19.922 15.344 9.492 1 80.81 69 ILE B O 1
ATOM 1642 N N . GLY B 1 70 ? 18.531 14.703 7.855 1 76.19 70 GLY B N 1
ATOM 1643 C CA . GLY B 1 70 ? 17.719 15.898 7.957 1 76.19 70 GLY B CA 1
ATOM 1644 C C . GLY B 1 70 ? 17 16.016 9.289 1 76.19 70 GLY B C 1
ATOM 1645 O O . GLY B 1 70 ? 16.734 17.125 9.766 1 76.19 70 GLY B O 1
ATOM 1646 N N . CYS B 1 71 ? 16.578 14.945 9.852 1 71.94 71 CYS B N 1
ATOM 1647 C CA . CYS B 1 71 ? 15.922 14.953 11.156 1 71.94 71 CYS B CA 1
ATOM 1648 C C . CYS B 1 71 ? 16.906 15.328 12.258 1 71.94 71 CYS B C 1
ATOM 1650 O O . CYS B 1 71 ? 16.5 15.875 13.289 1 71.94 71 CYS B O 1
ATOM 1652 N N . CYS B 1 72 ? 18.094 15.031 12.094 1 70.25 72 CY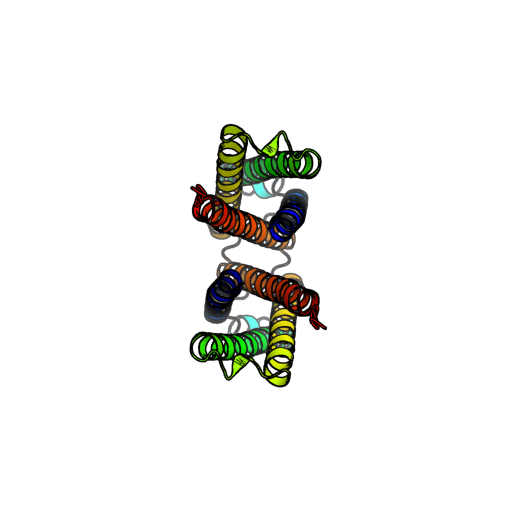S B N 1
ATOM 1653 C CA . CYS B 1 72 ? 19.109 15.297 13.109 1 70.25 72 CYS B CA 1
ATOM 1654 C C . CYS B 1 72 ? 19.703 16.688 12.922 1 70.25 72 CYS B C 1
ATOM 1656 O O . CYS B 1 72 ? 20.234 17.266 13.867 1 70.25 72 CYS B O 1
ATOM 1658 N N . SER B 1 73 ? 19.688 17.188 11.672 1 65 73 SER B N 1
ATOM 1659 C CA . SER B 1 73 ? 20.344 18.469 11.422 1 65 73 SER B CA 1
ATOM 1660 C C . SER B 1 73 ? 19.375 19.484 10.82 1 65 73 SER B C 1
ATOM 1662 O O . SER B 1 73 ? 18.812 19.234 9.75 1 65 73 SER B O 1
ATOM 1664 N N . ASP B 1 74 ? 18.641 20.266 11.531 1 58.84 74 ASP B N 1
ATOM 1665 C CA . ASP B 1 74 ? 17.734 21.297 11.055 1 58.84 74 ASP B CA 1
ATOM 1666 C C . ASP B 1 74 ? 18.359 22.094 9.922 1 58.84 74 ASP B C 1
ATOM 1668 O O . ASP B 1 74 ? 17.656 22.562 9.016 1 58.84 74 ASP B O 1
ATOM 1672 N N . GLY B 1 75 ? 19.703 22.25 9.859 1 54.59 75 GLY B N 1
ATOM 1673 C CA . GLY B 1 75 ? 20.391 23.172 8.969 1 54.59 75 GLY B CA 1
ATOM 1674 C C . GLY B 1 75 ? 20.547 22.625 7.559 1 54.59 75 GLY B C 1
ATOM 1675 O O . GLY B 1 75 ? 20.547 23.391 6.59 1 54.59 75 GLY B O 1
ATOM 1676 N N . VAL B 1 76 ? 20.906 21.5 7.398 1 52 76 VAL B N 1
ATOM 1677 C CA . VAL B 1 76 ? 21.344 20.906 6.133 1 52 76 VAL B CA 1
ATOM 1678 C C . VAL B 1 76 ? 20.141 20.719 5.211 1 52 76 VAL B C 1
ATOM 1680 O O . VAL B 1 76 ? 20.266 20.828 3.988 1 52 76 VAL B O 1
ATOM 1683 N N . VAL B 1 77 ? 18.875 20.578 5.793 1 57.84 77 VAL B N 1
ATOM 1684 C CA . VAL B 1 77 ? 17.703 20.188 5.035 1 57.84 77 VAL B CA 1
ATOM 1685 C C . VAL B 1 77 ? 17.203 21.375 4.207 1 57.84 77 VAL B C 1
ATOM 1687 O O . VAL B 1 77 ? 16.266 21.234 3.406 1 57.84 77 VAL B O 1
ATOM 1690 N N . VAL B 1 78 ? 17.922 22.547 4.539 1 59.94 78 VAL B N 1
ATOM 1691 C CA . VAL B 1 78 ? 17.328 23.797 4.031 1 59.94 78 VAL B CA 1
ATOM 1692 C C . VAL B 1 78 ? 17.875 24.078 2.637 1 59.94 78 VAL B C 1
ATOM 1694 O O . VAL B 1 78 ? 17.5 25.078 2.014 1 59.94 78 VAL B O 1
ATOM 1697 N N . SER B 1 79 ? 18.734 23.141 2.141 1 69 79 SER B N 1
ATOM 1698 C CA . SER B 1 79 ? 19.156 23.578 0.816 1 69 79 SER B CA 1
ATOM 1699 C C . SER B 1 79 ? 18.219 23.062 -0.269 1 69 79 SER B C 1
ATOM 1701 O O . SER B 1 79 ? 17.719 21.938 -0.18 1 69 79 SER B O 1
ATOM 1703 N N . ALA B 1 80 ? 17.812 23.953 -1.224 1 75 80 ALA B N 1
ATOM 1704 C CA . ALA B 1 80 ? 16.938 23.641 -2.35 1 75 80 ALA B CA 1
ATOM 1705 C C . ALA B 1 80 ? 17.438 22.438 -3.129 1 75 80 ALA B C 1
ATOM 1707 O O . ALA B 1 80 ? 16.656 21.609 -3.586 1 75 80 ALA B O 1
ATOM 1708 N N . GLY B 1 81 ? 18.75 22.359 -3.264 1 76.31 81 GLY B N 1
ATOM 1709 C CA . GLY B 1 81 ? 19.344 21.234 -3.975 1 76.31 81 GLY B CA 1
ATOM 1710 C C . GLY B 1 81 ? 19.109 19.906 -3.283 1 76.31 81 GLY B C 1
ATOM 1711 O O . GLY B 1 81 ? 18.844 18.891 -3.939 1 76.31 81 GLY B O 1
ATOM 1712 N N . TYR B 1 82 ? 19.125 19.953 -2.045 1 78.25 82 TYR B N 1
ATOM 1713 C CA . TYR B 1 82 ? 18.906 18.75 -1.241 1 78.25 82 TYR B CA 1
ATOM 1714 C C . TYR B 1 82 ? 17.484 18.25 -1.383 1 78.25 82 TYR B C 1
ATOM 1716 O O . TYR B 1 82 ? 17.25 17.047 -1.586 1 78.25 82 TYR B O 1
ATOM 1724 N N . LEU B 1 83 ? 16.5 19.125 -1.426 1 77.62 83 LEU B N 1
ATOM 1725 C CA . LEU B 1 83 ? 15.094 18.75 -1.521 1 77.62 83 LEU B CA 1
ATOM 1726 C C . LEU B 1 83 ? 14.766 18.203 -2.906 1 77.62 83 LEU B C 1
ATOM 1728 O O . LEU B 1 83 ? 14.016 17.234 -3.035 1 77.62 83 LEU B O 1
ATOM 1732 N N . THR B 1 84 ? 15.43 18.844 -3.891 1 83.69 84 THR B N 1
ATOM 1733 C CA . THR B 1 84 ? 15.18 18.391 -5.254 1 83.69 84 THR B CA 1
ATOM 1734 C C . THR B 1 84 ? 15.773 17 -5.473 1 83.69 84 THR B C 1
ATOM 1736 O O . THR B 1 84 ? 15.133 16.141 -6.086 1 83.69 84 THR B O 1
ATOM 1739 N N . ALA B 1 85 ? 16.969 16.828 -4.977 1 86.12 85 ALA B N 1
ATOM 1740 C CA . ALA B 1 85 ? 17.625 15.523 -5.117 1 86.12 85 ALA B CA 1
ATOM 1741 C C . ALA B 1 85 ? 16.828 14.438 -4.391 1 86.12 85 ALA B C 1
ATOM 1743 O O . ALA B 1 85 ? 16.672 13.32 -4.898 1 86.12 85 ALA B O 1
ATOM 1744 N N . ARG B 1 86 ? 16.328 14.75 -3.307 1 88.25 86 ARG B N 1
ATOM 1745 C CA . ARG B 1 86 ? 15.531 13.805 -2.523 1 88.25 86 ARG B CA 1
ATOM 1746 C C . ARG B 1 86 ? 14.258 13.422 -3.266 1 88.25 86 ARG B C 1
ATOM 1748 O O . ARG B 1 86 ? 13.883 12.242 -3.303 1 88.25 86 ARG B O 1
ATOM 1755 N N . PHE B 1 87 ? 13.695 14.375 -3.965 1 87.81 87 PHE B N 1
ATOM 1756 C CA . PHE B 1 87 ? 12.453 14.117 -4.691 1 87.81 87 PHE B CA 1
ATOM 1757 C C . PHE B 1 87 ? 12.711 13.258 -5.918 1 87.81 87 PHE B C 1
ATOM 1759 O O . PHE B 1 87 ? 11.961 12.312 -6.188 1 87.81 87 PHE B O 1
ATOM 1766 N N . ILE B 1 88 ? 13.734 13.531 -6.523 1 91.19 88 ILE B N 1
ATOM 1767 C CA . ILE B 1 88 ? 14.047 12.789 -7.738 1 91.19 88 ILE B CA 1
ATOM 1768 C C . ILE B 1 88 ? 14.375 11.336 -7.387 1 91.19 88 ILE B C 1
ATOM 1770 O O . ILE B 1 88 ? 13.883 10.406 -8.039 1 91.19 88 ILE B O 1
ATOM 1774 N N . LEU B 1 89 ? 15.133 11.164 -6.387 1 94.25 89 LEU B N 1
ATOM 1775 C CA . LEU B 1 89 ? 15.531 9.82 -5.988 1 94.25 89 LEU B CA 1
ATOM 1776 C C . LEU B 1 89 ? 14.336 9.031 -5.469 1 94.25 89 LEU B C 1
ATOM 1778 O O . LEU B 1 89 ? 14.211 7.832 -5.734 1 94.25 89 LEU B O 1
ATOM 1782 N N . LEU B 1 90 ? 13.469 9.688 -4.805 1 93.69 90 LEU B N 1
ATOM 1783 C CA . LEU B 1 90 ? 12.281 9.031 -4.258 1 93.69 90 LEU B CA 1
ATOM 1784 C C . LEU B 1 90 ? 11.359 8.555 -5.375 1 93.69 90 LEU B C 1
ATOM 1786 O O . LEU B 1 90 ? 10.922 7.398 -5.371 1 93.69 90 LEU B O 1
ATOM 1790 N N . TYR B 1 91 ? 11.156 9.375 -6.359 1 94.75 91 TYR B N 1
ATOM 1791 C CA . TYR B 1 91 ? 10.25 9.016 -7.449 1 94.75 91 TYR B CA 1
ATOM 1792 C C . TYR B 1 91 ? 10.898 8.008 -8.391 1 94.75 91 TYR B C 1
ATOM 1794 O O . TYR B 1 91 ? 10.234 7.082 -8.867 1 94.75 91 TYR B O 1
ATOM 1802 N N . LEU B 1 92 ? 12.164 8.227 -8.562 1 95.19 92 LEU B N 1
ATOM 1803 C CA . LEU B 1 92 ? 12.883 7.266 -9.398 1 95.19 92 LEU B CA 1
ATOM 1804 C C . LEU B 1 92 ? 12.875 5.879 -8.758 1 95.19 92 LEU B C 1
ATOM 1806 O O . LEU B 1 92 ? 12.578 4.883 -9.43 1 95.19 92 LEU B O 1
ATOM 1810 N N . GLY B 1 93 ? 13.195 5.852 -7.488 1 96.44 93 GLY B N 1
ATOM 1811 C CA . GLY B 1 93 ? 13.195 4.578 -6.789 1 96.44 93 GLY B CA 1
ATOM 1812 C C . GLY B 1 93 ? 11.836 3.902 -6.781 1 96.44 93 GLY B C 1
ATOM 1813 O O . GLY B 1 93 ? 11.734 2.693 -7.004 1 96.44 93 GLY B O 1
ATOM 1814 N N . THR B 1 94 ? 10.812 4.656 -6.594 1 95.56 94 THR B N 1
ATOM 1815 C CA . THR B 1 94 ? 9.453 4.121 -6.535 1 95.56 94 THR B CA 1
ATOM 1816 C C . THR B 1 94 ? 9.023 3.596 -7.902 1 95.56 94 THR B C 1
ATOM 1818 O O . THR B 1 94 ? 8.438 2.516 -8 1 95.56 94 THR B O 1
ATOM 1821 N N . VAL B 1 95 ? 9.328 4.355 -8.953 1 95.5 95 VAL B N 1
ATOM 1822 C CA . VAL B 1 95 ? 8.945 3.953 -10.297 1 95.5 95 VAL B CA 1
ATOM 1823 C C . VAL B 1 95 ? 9.68 2.67 -10.68 1 95.5 95 VAL B C 1
ATOM 1825 O O . VAL B 1 95 ? 9.094 1.765 -11.281 1 95.5 95 VAL B O 1
ATOM 1828 N N . CYS B 1 96 ? 10.906 2.594 -10.305 1 96.31 96 CYS B N 1
ATOM 1829 C CA . CYS B 1 96 ? 11.672 1.39 -10.586 1 96.31 96 CYS B CA 1
ATOM 1830 C C . CYS B 1 96 ? 11.07 0.174 -9.898 1 96.31 96 CYS B C 1
ATOM 1832 O O . CYS B 1 96 ? 10.945 -0.892 -10.508 1 96.31 96 CYS B O 1
ATOM 1834 N N . LEU B 1 97 ? 10.688 0.287 -8.68 1 96.12 97 LEU B N 1
ATOM 1835 C CA . LEU B 1 97 ? 10.078 -0.811 -7.938 1 96.12 97 LEU B CA 1
ATOM 1836 C C . LEU B 1 97 ? 8.766 -1.248 -8.594 1 96.12 97 LEU B C 1
ATOM 1838 O O . LEU B 1 97 ? 8.539 -2.443 -8.797 1 96.12 97 LEU B O 1
ATOM 1842 N N . TRP B 1 98 ? 7.988 -0.268 -9 1 95.62 98 TRP B N 1
ATOM 1843 C CA . TRP B 1 98 ? 6.676 -0.572 -9.555 1 95.62 98 TRP B CA 1
ATOM 1844 C C . TRP B 1 98 ? 6.801 -1.219 -10.93 1 95.62 98 TRP B C 1
ATOM 1846 O O . TRP B 1 98 ? 6.086 -2.174 -11.242 1 95.62 98 TRP B O 1
ATOM 1856 N N . ILE B 1 99 ? 7.707 -0.723 -11.695 1 93.75 99 ILE B N 1
ATOM 1857 C CA . ILE B 1 99 ? 7.922 -1.333 -13 1 93.75 99 ILE B CA 1
ATOM 1858 C C . ILE B 1 99 ? 8.398 -2.773 -12.828 1 93.75 99 ILE B C 1
ATOM 1860 O O . ILE B 1 99 ? 7.922 -3.678 -13.516 1 93.75 99 ILE B O 1
ATOM 1864 N N . GLY B 1 100 ? 9.305 -2.957 -11.891 1 93.56 100 GLY B N 1
ATOM 1865 C CA . GLY B 1 100 ? 9.82 -4.297 -11.641 1 93.56 100 GLY B CA 1
ATOM 1866 C C . GLY B 1 100 ? 8.734 -5.277 -11.227 1 93.56 100 GLY B C 1
ATOM 1867 O O . GLY B 1 100 ? 8.633 -6.371 -11.781 1 93.56 100 GLY B O 1
ATOM 1868 N N . ILE B 1 101 ? 7.914 -4.875 -10.281 1 92.56 101 ILE B N 1
ATOM 1869 C CA . ILE B 1 101 ? 6.91 -5.785 -9.742 1 92.56 101 ILE B CA 1
ATOM 1870 C C . ILE B 1 101 ? 5.801 -5.996 -10.773 1 92.56 101 ILE B C 1
ATOM 1872 O O . ILE B 1 101 ? 5.219 -7.082 -10.852 1 92.56 101 ILE B O 1
ATOM 1876 N N . LEU B 1 102 ? 5.449 -4.988 -11.633 1 92.06 102 LEU B N 1
ATOM 1877 C CA . LEU B 1 102 ? 4.414 -5.125 -12.648 1 92.06 102 LEU B CA 1
ATOM 1878 C C . LEU B 1 102 ? 4.855 -6.086 -13.75 1 92.06 102 LEU B C 1
ATOM 1880 O O . LEU B 1 102 ? 4.059 -6.895 -14.234 1 92.06 102 LEU B O 1
ATOM 1884 N N . ILE B 1 103 ? 6.09 -5.961 -14.086 1 89.69 103 ILE B N 1
ATOM 1885 C CA . ILE B 1 103 ? 6.621 -6.875 -15.094 1 89.69 103 ILE B CA 1
ATOM 1886 C C . ILE B 1 103 ? 6.609 -8.305 -14.547 1 89.69 103 ILE B C 1
ATOM 1888 O O . ILE B 1 103 ? 6.234 -9.242 -15.258 1 89.69 103 ILE B O 1
ATOM 1892 N N . TYR B 1 104 ? 6.992 -8.461 -13.289 1 88.19 104 TYR B N 1
ATOM 1893 C CA . TYR B 1 104 ? 7.004 -9.789 -12.688 1 88.19 104 TYR B CA 1
ATOM 1894 C C . TYR B 1 104 ? 5.598 -10.375 -12.633 1 88.19 104 TYR B C 1
ATOM 1896 O O . TYR B 1 104 ? 5.391 -11.539 -12.969 1 88.19 104 TYR B O 1
ATOM 1904 N N . ASN B 1 105 ? 4.688 -9.578 -12.242 1 87.56 105 ASN B N 1
ATOM 1905 C CA . ASN B 1 105 ? 3.314 -10.062 -12.133 1 87.56 105 ASN B CA 1
ATOM 1906 C C . ASN B 1 105 ? 2.725 -10.391 -13.5 1 87.56 105 ASN B C 1
ATOM 1908 O O . ASN B 1 105 ? 1.936 -11.328 -13.625 1 87.56 105 ASN B O 1
ATOM 1912 N N . GLY B 1 106 ? 3.035 -9.695 -14.422 1 86.12 106 GLY B N 1
ATOM 1913 C CA . GLY B 1 106 ? 2.494 -9.914 -15.758 1 86.12 106 GLY B CA 1
ATOM 1914 C C . GLY B 1 106 ? 3.082 -11.133 -16.438 1 86.12 106 GLY B C 1
ATOM 1915 O O . GLY B 1 106 ? 2.371 -11.867 -17.141 1 86.12 106 GLY B O 1
ATOM 1916 N N . LYS B 1 107 ? 4.27 -11.383 -16.234 1 85.12 107 LYS B N 1
ATOM 1917 C CA . LYS B 1 107 ? 4.949 -12.43 -17 1 85.12 107 LYS B CA 1
ATOM 1918 C C . LYS B 1 107 ? 5.043 -13.727 -16.203 1 85.12 107 LYS B C 1
ATOM 1920 O O . LYS B 1 107 ? 5.008 -14.812 -16.766 1 85.12 107 LYS B O 1
ATOM 1925 N N . PHE B 1 108 ? 5.066 -13.586 -14.883 1 79.88 108 PHE B N 1
ATOM 1926 C CA . PHE B 1 108 ? 5.352 -14.797 -14.117 1 79.88 108 PHE B CA 1
ATOM 1927 C C . PHE B 1 108 ? 4.152 -15.195 -13.266 1 79.88 108 PHE B C 1
ATOM 1929 O O . PHE B 1 108 ? 3.742 -16.359 -13.266 1 79.88 108 PHE B O 1
ATOM 1936 N N . SER B 1 109 ? 3.664 -14.359 -12.508 1 78.12 109 SER B N 1
ATOM 1937 C CA . SER B 1 109 ? 2.609 -14.734 -11.57 1 78.12 109 SER B CA 1
ATOM 1938 C C . SER B 1 109 ? 1.247 -14.766 -12.25 1 78.12 109 SER B C 1
ATOM 1940 O O . SER B 1 109 ? 0.516 -15.75 -12.141 1 78.12 109 SER B O 1
ATOM 1942 N N . GLY B 1 110 ? 0.861 -13.789 -13.172 1 79.38 110 GLY B N 1
ATOM 1943 C CA . GLY B 1 110 ? -0.421 -13.719 -13.852 1 79.38 110 GLY B CA 1
ATOM 1944 C C . GLY B 1 110 ? -1.591 -13.523 -12.906 1 79.38 110 GLY B C 1
ATOM 1945 O O . GLY B 1 110 ? -2.75 -13.641 -13.312 1 79.38 110 GLY B O 1
ATOM 1946 N N . GLU B 1 111 ? -1.31 -13.391 -11.594 1 84.38 111 GLU B N 1
ATOM 1947 C CA . GLU B 1 111 ? -2.363 -13.211 -10.594 1 84.38 111 GLU B CA 1
ATOM 1948 C C . GLU B 1 111 ? -2.666 -11.727 -10.375 1 84.38 111 GLU B C 1
ATOM 1950 O O . GLU B 1 111 ? -2.404 -11.188 -9.305 1 84.38 111 GLU B O 1
ATOM 1955 N N . TRP B 1 112 ? -3.312 -11.195 -11.406 1 86.62 112 TRP B N 1
ATOM 1956 C CA . TRP B 1 112 ? -3.576 -9.766 -11.391 1 86.62 112 TRP B CA 1
ATOM 1957 C C . TRP B 1 112 ? -4.621 -9.414 -10.336 1 86.62 112 TRP B C 1
ATOM 1959 O O . TRP B 1 112 ? -4.543 -8.359 -9.695 1 86.62 112 TRP B O 1
ATOM 1969 N N . SER B 1 113 ? -5.547 -10.297 -10.156 1 88.75 113 SER B N 1
ATOM 1970 C CA . SER B 1 113 ? -6.59 -10.031 -9.172 1 88.75 113 SER B CA 1
ATOM 1971 C C . SER B 1 113 ? -6.02 -10.008 -7.758 1 88.75 113 SER B C 1
ATOM 1973 O O . SER B 1 113 ? -6.371 -9.141 -6.953 1 88.75 113 SER B O 1
ATOM 1975 N N . ASN B 1 114 ? -5.145 -10.945 -7.492 1 85.69 114 ASN B N 1
ATOM 1976 C CA . ASN B 1 114 ? -4.488 -10.961 -6.191 1 85.69 114 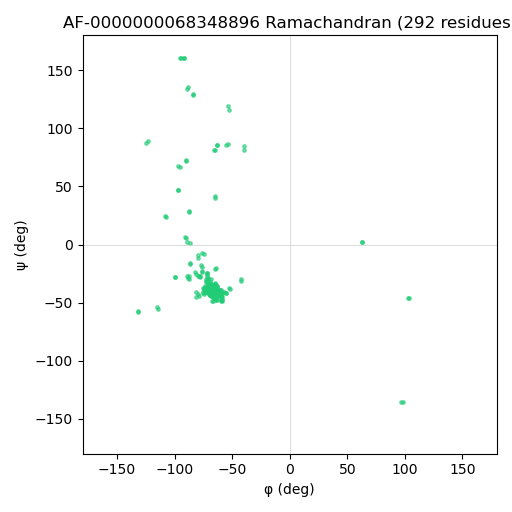ASN B CA 1
ATOM 1977 C C . ASN B 1 114 ? -3.613 -9.719 -5.988 1 85.69 114 ASN B C 1
ATOM 1979 O O . ASN B 1 114 ? -3.602 -9.133 -4.906 1 85.69 114 ASN B O 1
ATOM 1983 N N . PHE B 1 115 ? -3.035 -9.297 -7.086 1 89.94 115 PHE B N 1
ATOM 1984 C CA . PHE B 1 115 ? -2.148 -8.141 -7.047 1 89.94 115 PHE B CA 1
ATOM 1985 C C . PHE B 1 115 ? -2.928 -6.871 -6.715 1 89.94 115 PHE B C 1
ATOM 1987 O O . PHE B 1 115 ? -2.562 -6.137 -5.797 1 89.94 115 PHE B O 1
ATOM 1994 N N . VAL B 1 116 ? -3.979 -6.664 -7.375 1 91.62 116 VAL B N 1
ATOM 1995 C CA . VAL B 1 116 ? -4.762 -5.445 -7.211 1 91.62 116 VAL B CA 1
ATOM 1996 C C . VAL B 1 116 ? -5.434 -5.441 -5.84 1 91.62 116 VAL B C 1
ATOM 1998 O O . VAL B 1 116 ? -5.555 -4.391 -5.203 1 91.62 116 VAL B O 1
ATOM 2001 N N . THR B 1 117 ? -5.828 -6.57 -5.336 1 92.75 117 THR B N 1
ATOM 2002 C CA . THR B 1 117 ? -6.461 -6.676 -4.027 1 92.75 117 THR B CA 1
ATOM 2003 C C . THR B 1 117 ? -5.465 -6.352 -2.918 1 92.75 117 THR B C 1
ATOM 2005 O O . THR B 1 117 ? -5.805 -5.656 -1.958 1 92.75 117 THR B O 1
ATOM 2008 N N . VAL B 1 118 ? -4.25 -6.793 -3.057 1 92.44 118 VAL B N 1
ATOM 2009 C CA . VAL B 1 118 ? -3.211 -6.52 -2.07 1 92.44 118 VAL B CA 1
ATOM 2010 C C . VAL B 1 118 ? -2.922 -5.02 -2.029 1 92.44 118 VAL B C 1
ATOM 2012 O O . VAL B 1 118 ? -2.828 -4.426 -0.952 1 92.44 118 VAL B O 1
ATOM 2015 N N . VAL B 1 119 ? -2.846 -4.445 -3.193 1 92.56 119 VAL B N 1
ATOM 2016 C CA . VAL B 1 119 ? -2.617 -3.01 -3.291 1 92.56 119 VAL B CA 1
ATOM 2017 C C . VAL B 1 119 ? -3.746 -2.256 -2.59 1 92.56 119 VAL B C 1
ATOM 2019 O O . VAL B 1 119 ? -3.494 -1.33 -1.815 1 92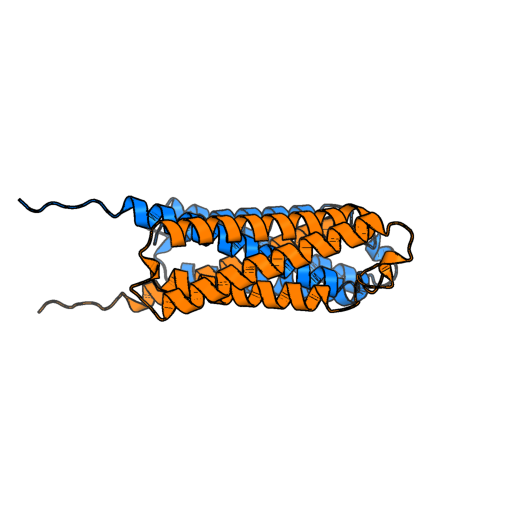.56 119 VAL B O 1
ATOM 2022 N N . GLY B 1 120 ? -4.922 -2.719 -2.811 1 93.69 120 GLY B N 1
ATOM 2023 C CA . GLY B 1 120 ? -6.066 -2.094 -2.164 1 93.69 120 GLY B CA 1
ATOM 2024 C C . GLY B 1 120 ? -6.055 -2.244 -0.654 1 93.69 120 GLY B C 1
ATOM 2025 O O . GLY B 1 120 ? -6.383 -1.303 0.07 1 93.69 120 GLY B O 1
ATOM 2026 N N . CYS B 1 121 ? -5.629 -3.363 -0.204 1 93.19 121 CYS B N 1
ATOM 2027 C CA . CYS B 1 121 ? -5.551 -3.619 1.229 1 93.19 121 CYS B CA 1
ATOM 2028 C C . CYS B 1 121 ? -4.527 -2.709 1.893 1 93.19 121 CYS B C 1
ATOM 2030 O O . CYS B 1 121 ? -4.746 -2.223 3.004 1 93.19 121 CYS B O 1
ATOM 2032 N N . VAL B 1 122 ? -3.416 -2.51 1.221 1 92.81 122 VAL B N 1
ATOM 2033 C CA . VAL B 1 122 ? -2.371 -1.656 1.776 1 92.81 122 VAL B CA 1
ATOM 2034 C C . VAL B 1 122 ? -2.863 -0.211 1.836 1 92.81 122 VAL B C 1
ATOM 2036 O O . VAL B 1 122 ? -2.617 0.494 2.818 1 92.81 122 VAL B O 1
ATOM 2039 N N . PHE B 1 123 ? -3.609 0.219 0.842 1 92.06 123 PHE B N 1
ATOM 2040 C CA . PHE B 1 123 ? -4.199 1.553 0.864 1 92.06 123 PHE B CA 1
ATOM 2041 C C . PHE B 1 123 ? -5.176 1.692 2.023 1 92.06 123 PHE B C 1
ATOM 2043 O O . PHE B 1 123 ? -5.207 2.727 2.695 1 92.06 123 PHE B O 1
ATOM 2050 N N . ALA B 1 124 ? -5.902 0.664 2.213 1 92.56 124 ALA B N 1
ATOM 2051 C CA . ALA B 1 124 ? -6.844 0.688 3.33 1 92.56 124 ALA B CA 1
ATOM 2052 C C . ALA B 1 124 ? -6.113 0.803 4.664 1 92.56 124 ALA B C 1
ATOM 2054 O O . ALA B 1 124 ? -6.547 1.534 5.555 1 92.56 124 ALA B O 1
ATOM 2055 N N . LEU B 1 125 ? -5.059 0.094 4.781 1 90.75 125 LEU B N 1
ATOM 2056 C CA . LEU B 1 125 ? -4.25 0.149 5.992 1 90.75 125 LEU B CA 1
ATOM 2057 C C . LEU B 1 125 ? -3.662 1.542 6.191 1 90.75 125 LEU B C 1
ATOM 2059 O O . LEU B 1 125 ? -3.639 2.055 7.312 1 90.75 125 LEU B O 1
ATOM 2063 N N . GLN B 1 126 ? -3.316 2.139 5.164 1 87.88 126 GLN B N 1
ATOM 2064 C CA . GLN B 1 126 ? -2.736 3.475 5.246 1 87.88 126 GLN B CA 1
ATOM 2065 C C . GLN B 1 126 ? -3.779 4.5 5.684 1 87.88 126 GLN B C 1
ATOM 2067 O O . GLN B 1 126 ? -3.48 5.398 6.477 1 87.88 126 GLN B O 1
ATOM 2072 N N . VAL B 1 127 ? -4.891 4.398 5.133 1 86.88 127 VAL B N 1
ATOM 2073 C CA . VAL B 1 127 ? -5.973 5.301 5.52 1 86.88 127 VAL B CA 1
ATOM 2074 C C . VAL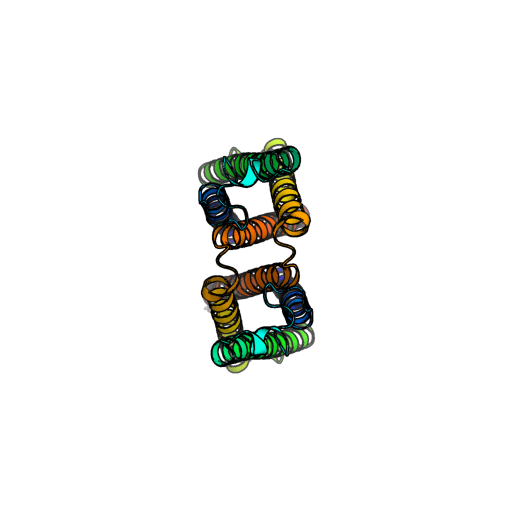 B 1 127 ? -6.289 5.117 7 1 86.88 127 VAL B C 1
ATOM 2076 O O . VAL B 1 127 ? -6.535 6.094 7.715 1 86.88 127 VAL B O 1
ATOM 2079 N N . SER B 1 128 ? -6.254 3.916 7.438 1 87.88 128 SER B N 1
ATOM 2080 C CA . SER B 1 128 ? -6.504 3.635 8.844 1 87.88 128 SER B CA 1
ATOM 2081 C C . SER B 1 128 ? -5.402 4.219 9.727 1 87.88 128 SER B C 1
ATOM 2083 O O . SER B 1 128 ? -5.68 4.73 10.812 1 87.88 128 SER B O 1
ATOM 2085 N N . LEU B 1 129 ? -4.195 4.164 9.234 1 82.25 129 LEU B N 1
ATOM 2086 C CA . LEU B 1 129 ? -3.07 4.727 9.977 1 82.25 129 LEU B CA 1
ATOM 2087 C C . LEU B 1 129 ? -3.154 6.25 10.016 1 82.25 129 LEU B C 1
ATOM 2089 O O . LEU B 1 129 ? -2.908 6.863 11.055 1 82.25 129 LEU B O 1
ATOM 2093 N N . LEU B 1 130 ? -3.521 6.855 8.93 1 79 130 LEU B N 1
ATOM 2094 C CA . LEU B 1 130 ? -3.686 8.305 8.852 1 79 130 LEU B CA 1
ATOM 2095 C C . LEU B 1 130 ? -4.82 8.773 9.758 1 79 130 LEU B C 1
ATOM 2097 O O . LEU B 1 130 ? -4.723 9.828 10.391 1 79 130 LEU B O 1
ATOM 2101 N N . ALA B 1 131 ? -5.867 8.016 9.82 1 81.44 131 ALA B N 1
ATOM 2102 C CA . ALA B 1 131 ? -7 8.344 10.68 1 81.44 131 ALA B CA 1
ATOM 2103 C C . ALA B 1 131 ? -6.598 8.289 12.156 1 81.44 131 ALA B C 1
ATOM 2105 O O . ALA B 1 131 ? -7.055 9.102 12.961 1 81.44 131 ALA B O 1
ATOM 2106 N N . LEU B 1 132 ? -5.715 7.348 12.477 1 77.56 132 LEU B N 1
ATOM 2107 C CA . LEU B 1 132 ? -5.23 7.223 13.844 1 77.56 132 LEU B CA 1
ATOM 2108 C C . LEU B 1 132 ? -4.367 8.422 14.227 1 77.56 132 LEU B C 1
ATOM 2110 O O . LEU B 1 132 ? -4.504 8.969 15.32 1 77.56 132 LEU B O 1
ATOM 2114 N N . ILE B 1 133 ? -3.531 8.914 13.328 1 72.62 133 ILE B N 1
ATOM 2115 C CA . ILE B 1 133 ? -2.629 10.031 13.586 1 72.62 133 ILE B CA 1
ATOM 2116 C C . ILE B 1 133 ? -3.422 11.336 13.633 1 72.62 133 ILE B C 1
ATOM 2118 O O . ILE B 1 133 ? -3.156 12.195 14.477 1 72.62 133 ILE B O 1
ATOM 2122 N N . SER B 1 134 ? -4.414 11.508 12.812 1 70.06 134 SER B N 1
ATOM 2123 C CA . SER B 1 134 ? -5.227 12.719 12.781 1 70.06 134 SER B CA 1
ATOM 2124 C C . SER B 1 134 ? -6.121 12.828 14.016 1 70.06 134 SER B C 1
ATOM 2126 O O . SER B 1 134 ? -6.438 13.93 14.461 1 70.06 134 SER B O 1
ATOM 2128 N N . SER B 1 135 ? -6.609 11.773 14.547 1 69.06 135 SER B N 1
ATOM 2129 C CA . SER B 1 135 ? -7.445 11.797 15.742 1 69.06 135 SER B CA 1
ATOM 2130 C C . SER B 1 135 ? -6.641 12.203 16.969 1 69.06 135 SER B C 1
ATOM 2132 O O . SER B 1 135 ? -7.16 12.891 17.859 1 69.06 135 SER B O 1
ATOM 2134 N N . ARG B 1 136 ? -5.445 11.797 17.062 1 60.78 136 ARG B N 1
ATOM 2135 C CA . ARG B 1 136 ? -4.605 12.172 18.203 1 60.78 136 ARG B CA 1
ATOM 2136 C C . ARG B 1 136 ? -4.234 13.648 18.141 1 60.78 136 ARG B C 1
ATOM 2138 O O . ARG B 1 136 ? -4.129 14.305 19.188 1 60.78 136 ARG B O 1
ATOM 2145 N N . CYS B 1 137 ? -4.031 14.094 16.984 1 54.66 137 CYS B N 1
ATOM 2146 C CA . CYS B 1 137 ? -3.676 15.5 16.812 1 54.66 137 CYS B CA 1
ATOM 2147 C C . CYS B 1 137 ? -4.855 16.406 17.156 1 54.66 137 CYS B C 1
ATOM 2149 O O . CYS B 1 137 ? -4.672 17.484 17.734 1 54.66 137 CYS B O 1
ATOM 2151 N N . VAL B 1 138 ? -6.035 16.031 16.828 1 51.53 138 VAL B N 1
ATOM 2152 C CA . VAL B 1 138 ? -7.215 16.812 17.188 1 51.53 138 VAL B CA 1
ATOM 2153 C C . VAL B 1 138 ? -7.441 16.75 18.688 1 51.53 138 VAL B C 1
ATOM 2155 O O . VAL B 1 138 ? -7.785 17.75 19.328 1 51.53 138 VAL B O 1
ATOM 2158 N N . THR B 1 139 ? -7.281 15.641 19.172 1 50.72 139 THR B N 1
ATOM 2159 C CA . THR B 1 139 ? -7.527 15.531 20.594 1 50.72 139 THR B CA 1
ATOM 2160 C C . THR B 1 139 ? -6.422 16.234 21.391 1 50.72 139 THR B C 1
ATOM 2162 O O . THR B 1 139 ? -6.664 16.734 22.484 1 50.72 139 THR B O 1
ATOM 2165 N N . GLY B 1 140 ? -5.246 16.266 20.859 1 48.19 140 GLY B N 1
ATOM 2166 C CA . GLY B 1 140 ? -4.188 16.922 21.609 1 48.19 140 GLY B CA 1
ATOM 2167 C C . GLY B 1 140 ? -4.32 18.438 21.625 1 48.19 140 GLY B C 1
ATOM 2168 O O . GLY B 1 140 ? -3.963 19.078 22.625 1 48.19 140 GLY B O 1
ATOM 2169 N N . THR B 1 141 ? -4.68 19.094 20.5 1 48.31 141 THR B N 1
ATOM 2170 C CA . THR B 1 141 ? -4.641 20.547 20.5 1 48.31 141 THR B CA 1
ATOM 2171 C C . THR B 1 141 ? -5.883 21.125 21.188 1 48.31 141 THR B C 1
ATOM 2173 O O . THR B 1 141 ? -6 22.328 21.344 1 48.31 141 THR B O 1
ATOM 2176 N N . ARG B 1 142 ? -6.914 20.406 21.5 1 44.28 142 ARG B N 1
ATOM 2177 C CA . ARG B 1 142 ? -7.965 21.062 22.266 1 44.28 142 ARG B CA 1
ATOM 2178 C C . ARG B 1 142 ? -7.477 21.469 23.656 1 44.28 142 ARG B C 1
ATOM 2180 O O . ARG B 1 142 ? -7.699 20.734 24.625 1 44.28 142 ARG B O 1
ATOM 2187 N N . VAL B 1 143 ? -6.238 21.969 23.734 1 42.06 143 VAL B N 1
ATOM 2188 C CA . VAL B 1 143 ? -5.945 22.656 24.984 1 42.06 143 VAL B CA 1
ATOM 2189 C C . VAL B 1 143 ? -6.859 23.875 25.125 1 42.06 143 VAL B C 1
ATOM 2191 O O . VAL B 1 143 ? -6.82 24.797 24.312 1 42.06 143 VAL B O 1
ATOM 2194 N N . ILE B 1 144 ? -8.031 23.75 25.625 1 40.81 144 ILE B N 1
ATOM 2195 C CA . ILE B 1 144 ? -8.914 24.812 26.109 1 40.81 144 ILE B CA 1
ATOM 2196 C C . ILE B 1 144 ? -8.109 25.859 26.859 1 40.81 144 ILE B C 1
ATOM 2198 O O . ILE B 1 144 ? -7.594 25.594 27.953 1 40.81 144 ILE B O 1
ATOM 2202 N N . VAL B 1 145 ? -7.535 26.797 26.141 1 41.47 145 VAL B N 1
ATOM 2203 C CA . VAL B 1 145 ? -7.043 28.016 26.797 1 41.47 145 VAL B CA 1
ATOM 2204 C C . VAL B 1 145 ? -8.219 28.812 27.359 1 41.47 145 VAL B C 1
ATOM 2206 O O . VAL B 1 145 ? -8.992 29.406 26.609 1 41.47 145 VAL B O 1
ATOM 2209 N N . ARG B 1 146 ? -8.688 28.469 28.438 1 40.84 146 ARG B N 1
ATOM 2210 C CA . ARG B 1 146 ? -9.547 29.328 29.266 1 40.84 146 ARG B CA 1
ATOM 2211 C C . ARG B 1 146 ? -8.859 30.656 29.562 1 40.84 146 ARG B C 1
ATOM 2213 O O . ARG B 1 146 ? -7.828 30.688 30.234 1 40.84 146 ARG B O 1
ATOM 2220 N N . SER B 1 147 ? -8.938 31.672 28.703 1 38.84 147 SER B N 1
ATOM 2221 C CA . SER B 1 147 ? -8.602 33.031 29.141 1 38.84 147 SER B CA 1
ATOM 2222 C C . SER B 1 147 ? -9.398 33.406 30.375 1 38.84 147 SER B C 1
ATOM 2224 O O . SER B 1 147 ? -10.625 33.281 30.406 1 38.84 147 SER B O 1
ATOM 2226 N N . ALA B 1 148 ? -8.695 33.688 31.484 1 41.31 148 ALA B N 1
ATOM 2227 C CA . ALA B 1 148 ? -9.281 34.375 32.625 1 41.31 148 ALA B CA 1
ATOM 2228 C C . ALA B 1 148 ? -9.797 35.75 32.219 1 41.31 148 ALA B C 1
ATOM 2230 O O . ALA B 1 148 ? -9.219 36.406 31.359 1 41.31 148 ALA B O 1
#

Sequence (296 aa):
MIEVRRLGTVLLGIAIGFVAFGVATSYWRCGNLFESCQRHGQRDLVIAVLALLLAGVVCLSIVFLLDLIGCCSDGVVVSAGYLTARFILLYLGTVCLWIGILIYNGKFSGEWSNFVTVVGCVFALQVSLLALISSRCVTGTRVIVRSAMIEVRRLGTVLLGIAIGFVAFGVATSYWRCGNLFESCQRHGQRDLVIAVLALLLAGVVCLSIVFLLDLIGCCSDGVVVSAGYLTARFILLYLGTVCLWIGILIYNGKFSGEWSNFVTVVGCVFALQVSLLALISSRCVTGTRVIVRSA

Foldseek 3Di:
DVVVLVVVLVVLVVVLVVLVVVLPAQPDQQGHLVPRNCVPPPVVLSVLLSVLSVLLSVLSVVLSVLSVVCVVDVPPCPDPVSVVSSVVSNVSSVVSNVVSVVSCCVPPVVPVVVVVVVVVVVVVVVVVVVVVVVVVVVVPPPPPPPDD/DVVVLVVVLVVLVVVLVVLVVVLPAQPDQQGHLVPRNCPPPPNVLSVLLSVLSVLLSVLSVVLSVLSVVCVVDVPPCPDPVSVVSSVVSNVSSVVSNVVSVVSCCVPPVVPVVVVVVVVVVVVVVVVVVVVVVVVVVVVVPPPPPPDD

Nearest PDB structures (foldseek):
  8dt0-assembly2_B  TM=4.960E-01  e=1.047E+00  synthetic construct
  8dt0-assembly1_A  TM=4.999E-01  e=4.984E-01  synthetic construct
  8dt0-assembly2_B  TM=4.980E-01  e=6.228E-01  synthetic construct

Organism: Clonorchis sinensis (NCBI:txid79923)